Protein AF-A0A101FG65-F1 (afdb_monomer)

Organism: NCBI:txid85874

pLDDT: mean 77.77, std 23.47, range [28.44, 98.5]

Solvent-accessible surface area (backbone atoms only — not comparable to full-atom values): 13934 Å² total; per-residue (Å²): 135,85,81,74,92,75,87,80,85,87,81,88,70,82,54,70,64,59,58,59,61,49,56,72,31,55,45,57,67,89,50,101,66,80,88,73,86,64,63,78,58,49,74,56,42,62,76,69,56,78,50,72,84,67,73,65,78,97,78,73,101,69,77,92,70,77,79,82,70,97,67,75,42,35,35,35,42,41,30,46,72,91,34,50,58,68,54,46,46,45,74,50,25,57,90,61,66,47,78,44,58,43,91,98,51,90,46,64,34,38,35,27,50,19,72,49,88,96,42,56,29,42,36,33,46,48,42,44,36,78,46,92,74,54,88,50,70,47,23,45,50,38,51,48,48,58,69,72,66,60,47,60,30,33,42,38,31,32,34,48,79,49,42,81,80,49,44,63,38,53,51,53,43,50,75,71,66,50,50,57,33,42,32,37,18,43,44,61,60,20,44,74,71,44,40,42,70,44,50,67,61,49,19,63,75,70,64,34,60,52,39,62,20,27,56,94,76,61,38,42,52,68,56,45,42,50,51,52,55,55,53,45,52,63,74,75,107

Radius of gyration: 18.17 Å; Cα contacts (8 Å, |Δi|>4): 355; chains: 1; bounding box: 46×46×51 Å

Secondary structure (DSSP, 8-state):
------S--S-----HHHHHHHHTTEEETTSS----S-HHHHHHHTTTS--GGG-S-S---------SS-PPEEEEEEESTTSSHHHHHHHHHTT-EEEEEPTTSS-EEEEEEEEETTEEEEEEEPPP-S-SS--SHHHHHHHHHHHHS--SEEEEEEEGGGHHHHHHHHHHHHHTT--EEEEEE-HHHHHHTTEEE-HHHHHHHHTS-EEE-BGGGTBTHHHHHHHHHHHHHHHH-

InterPro domains:
  IPR005225 Small GTP-binding domain [TIGR00231] (71-191)
  IPR006073 GTP binding domain [PR00326] (75-95)
  IPR006073 GTP binding domain [PR00326] (96-114)
  IPR006073 GTP binding domain [PR00326] (141-159)
  IPR027417 P-loop containing nucleoside triphosphate hydrolase [G3DSA:3.40.50.300] (71-237)
  IPR027417 P-loop containing nucleoside triphosphate hydrolase [SSF52540] (75-232)
  IPR030389 FeoB-type guanine nucleotide-binding (G) domain [PF02421] (74-227)
  IPR030389 FeoB-type guanine nucleotide-binding (G) domain [PS51711] (72-234)
  IPR030389 FeoB-type guanine nucleotide-binding (G) domain [cd01879] (77-234)
  IPR050860 Fe(2+) Transporter FeoB GTPase [PTHR43185] (72-234)

Nearest PDB structures (foldseek):
  2wjh-assembly2_B  TM=9.447E-01  e=4.178E-17  Methanocaldococcus jannaschii
  3i92-assembly1_A  TM=9.716E-01  e=1.535E-15  Escherichia coli
  3a1v-assembly1_A  TM=9.572E-01  e=1.278E-15  Thermotoga maritima
  3a1s-assembly2_B  TM=9.534E-01  e=2.214E-15  Thermotoga maritima
  3a1t-assembly1_A  TM=9.381E-01  e=1.535E-15  Thermotoga maritima

Structure (mmCIF, N/CA/C/O backbone):
data_AF-A0A101FG65-F1
#
_entry.id   AF-A0A101FG65-F1
#
loop_
_atom_site.group_PDB
_atom_site.id
_atom_site.type_symbol
_atom_site.label_atom_id
_atom_site.label_alt_id
_atom_site.label_comp_id
_atom_site.label_asym_id
_atom_site.label_entity_id
_atom_site.label_seq_id
_atom_site.pdbx_PDB_ins_code
_atom_site.Cartn_x
_atom_site.Cartn_y
_atom_site.Cartn_z
_atom_site.occupancy
_atom_site.B_iso_or_equiv
_atom_site.auth_seq_id
_atom_site.auth_comp_id
_atom_site.auth_asym_id
_atom_site.auth_atom_id
_atom_site.pdbx_PDB_model_num
ATOM 1 N N . MET A 1 1 ? 9.467 -30.151 -4.247 1.00 31.50 1 MET A N 1
ATOM 2 C CA . MET A 1 1 ? 9.753 -30.093 -2.797 1.00 31.50 1 MET A CA 1
ATOM 3 C C . MET A 1 1 ? 9.148 -28.802 -2.270 1.00 31.50 1 MET A C 1
ATOM 5 O O . MET A 1 1 ? 9.679 -27.745 -2.561 1.00 31.50 1 MET A O 1
ATOM 9 N N . CYS A 1 2 ? 7.985 -28.865 -1.614 1.00 28.44 2 CYS A N 1
ATOM 10 C CA . CYS A 1 2 ? 7.326 -27.684 -1.048 1.00 28.44 2 CYS A CA 1
ATOM 11 C C . CYS A 1 2 ? 8.062 -27.240 0.219 1.00 28.44 2 CYS A C 1
ATOM 13 O O . CYS A 1 2 ? 8.142 -28.010 1.177 1.00 28.44 2 CYS A O 1
ATOM 15 N N . CYS A 1 3 ? 8.577 -26.011 0.229 1.00 31.98 3 CYS A N 1
ATOM 16 C CA . CYS A 1 3 ? 9.144 -25.407 1.427 1.00 31.98 3 CYS A CA 1
ATOM 17 C C . CYS A 1 3 ? 7.997 -25.065 2.393 1.00 31.98 3 CYS A C 1
ATOM 19 O O . CYS A 1 3 ? 7.138 -24.231 2.108 1.00 31.98 3 CYS A O 1
ATOM 21 N N . ASN A 1 4 ? 7.932 -25.790 3.507 1.00 30.59 4 ASN A N 1
ATOM 22 C CA . ASN A 1 4 ? 6.883 -25.676 4.512 1.00 30.59 4 ASN A CA 1
ATOM 23 C C . ASN A 1 4 ? 7.172 -24.441 5.386 1.00 30.59 4 ASN A C 1
ATOM 25 O O . ASN A 1 4 ? 7.918 -24.524 6.356 1.00 30.59 4 ASN A O 1
ATOM 29 N N . PHE A 1 5 ? 6.572 -23.294 5.058 1.00 40.84 5 PHE A N 1
ATOM 30 C CA . PHE A 1 5 ? 6.759 -21.997 5.741 1.00 40.84 5 PHE A CA 1
ATOM 31 C C . PHE A 1 5 ? 6.173 -21.919 7.172 1.00 40.84 5 PHE A C 1
ATOM 33 O O . PHE A 1 5 ? 5.866 -20.847 7.691 1.00 40.84 5 PHE A O 1
ATOM 40 N N . ARG A 1 6 ? 5.991 -23.057 7.850 1.00 33.44 6 ARG A N 1
ATOM 41 C CA . ARG A 1 6 ? 5.523 -23.120 9.238 1.00 33.44 6 ARG A CA 1
ATOM 42 C C . ARG A 1 6 ? 6.570 -23.813 10.096 1.00 33.44 6 ARG A C 1
ATOM 44 O O . ARG A 1 6 ? 6.692 -25.032 10.033 1.00 33.44 6 ARG A O 1
ATOM 51 N N . LYS A 1 7 ? 7.168 -23.014 10.986 1.00 32.81 7 LYS A N 1
ATOM 52 C CA . LYS A 1 7 ? 8.065 -23.350 12.109 1.00 32.81 7 LYS A CA 1
ATOM 53 C C . LYS A 1 7 ? 9.555 -23.147 11.813 1.00 32.81 7 LYS A C 1
ATOM 55 O O . LYS A 1 7 ? 10.260 -24.105 11.540 1.00 32.81 7 LYS A O 1
ATOM 60 N N . GLN A 1 8 ? 10.034 -21.924 12.018 1.00 31.12 8 GLN A N 1
ATOM 61 C CA . GLN A 1 8 ? 10.982 -21.596 13.094 1.00 31.12 8 GLN A CA 1
ATOM 62 C C . GLN A 1 8 ? 11.176 -20.076 13.118 1.00 31.12 8 GLN A C 1
ATOM 64 O O . GLN A 1 8 ? 11.485 -19.456 12.110 1.00 31.12 8 GLN A O 1
ATOM 69 N N . ALA A 1 9 ? 10.872 -19.480 14.269 1.00 42.16 9 ALA A N 1
ATOM 70 C CA . ALA A 1 9 ? 11.212 -18.102 14.576 1.00 42.16 9 ALA A CA 1
ATOM 71 C C . ALA A 1 9 ? 12.667 -18.063 15.058 1.00 42.16 9 ALA A C 1
ATOM 73 O O . ALA A 1 9 ? 13.116 -19.033 15.662 1.00 42.16 9 ALA A O 1
ATOM 74 N N . THR A 1 10 ? 13.304 -16.909 14.847 1.00 36.81 10 THR A N 1
ATOM 75 C CA . THR A 1 10 ? 14.680 -16.514 15.199 1.00 36.81 10 THR A CA 1
ATOM 76 C C . THR A 1 10 ? 15.761 -17.034 14.247 1.00 36.81 10 THR A C 1
ATOM 78 O O . THR A 1 10 ? 15.965 -18.232 14.152 1.00 36.81 10 THR A O 1
ATOM 81 N N . GLU A 1 11 ? 16.455 -16.076 13.616 1.00 31.78 11 GLU A N 1
ATOM 82 C CA . GLU A 1 11 ? 17.533 -16.182 12.611 1.00 31.78 11 GLU A CA 1
ATOM 83 C C . GLU A 1 11 ? 17.069 -16.176 11.140 1.00 31.78 11 GLU A C 1
ATOM 85 O O . GLU A 1 11 ? 16.504 -17.131 10.619 1.00 31.78 11 GLU A O 1
ATOM 90 N N . LEU A 1 12 ? 17.326 -15.047 10.457 1.00 48.22 12 LEU A N 1
ATOM 91 C CA . LEU A 1 12 ? 17.279 -14.948 8.995 1.00 48.22 12 LEU A CA 1
ATOM 92 C C . LEU A 1 12 ? 18.292 -15.946 8.419 1.00 48.22 12 LEU A C 1
ATOM 94 O O . LEU A 1 12 ? 19.480 -15.871 8.737 1.00 48.22 12 LEU A O 1
ATOM 98 N N . PRO A 1 13 ? 17.838 -16.814 7.509 1.00 39.94 13 PRO A N 1
ATOM 99 C CA . PRO A 1 13 ? 18.090 -16.487 6.119 1.00 39.94 13 PRO A CA 1
ATOM 100 C C . PRO A 1 13 ? 16.818 -16.658 5.291 1.00 39.94 13 PRO A C 1
ATOM 102 O O . PRO A 1 13 ? 16.191 -17.715 5.268 1.00 39.94 13 PRO A O 1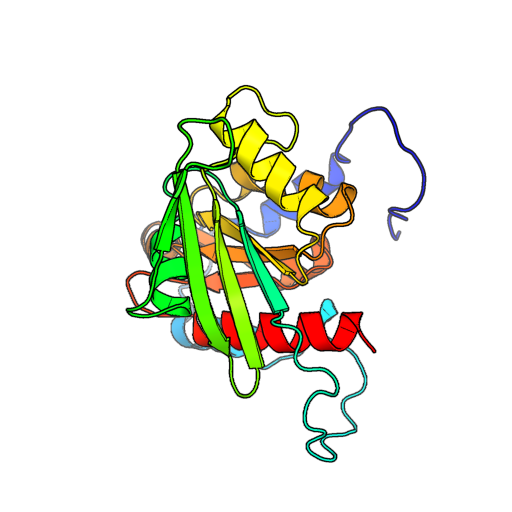
ATOM 105 N N . ILE A 1 14 ? 16.467 -15.612 4.543 1.00 51.22 14 ILE A N 1
ATOM 106 C CA . ILE A 1 14 ? 15.649 -15.782 3.342 1.00 51.22 14 ILE A CA 1
ATOM 107 C C . ILE A 1 14 ? 16.397 -16.825 2.507 1.00 51.22 14 ILE A C 1
ATOM 109 O O . ILE A 1 14 ? 17.565 -16.616 2.177 1.00 51.22 14 ILE A O 1
ATOM 113 N N . CYS A 1 15 ? 15.781 -17.985 2.280 1.00 45.03 15 CYS A N 1
ATOM 114 C CA . CYS A 1 15 ? 16.426 -19.095 1.588 1.00 45.03 15 CYS A CA 1
ATOM 115 C C . CYS A 1 15 ? 17.031 -18.580 0.265 1.00 45.03 15 CYS A C 1
ATOM 117 O O . CYS A 1 15 ? 16.308 -17.910 -0.469 1.00 45.03 15 CYS A O 1
ATOM 119 N N . PRO A 1 16 ? 18.306 -18.865 -0.067 1.00 50.91 16 PRO A N 1
ATOM 120 C CA . PRO A 1 16 ? 18.915 -18.433 -1.331 1.00 50.91 16 PRO A CA 1
ATOM 121 C C . PRO A 1 16 ? 18.059 -18.777 -2.561 1.00 50.91 16 PRO A C 1
ATOM 123 O O . PRO A 1 16 ? 17.962 -17.981 -3.487 1.00 50.91 16 PRO A O 1
ATOM 126 N N . LEU A 1 17 ? 17.331 -19.898 -2.493 1.00 52.25 17 LEU A N 1
ATOM 127 C CA . LEU A 1 17 ? 16.371 -20.346 -3.506 1.00 52.25 17 LEU A CA 1
ATOM 128 C C . LEU A 1 17 ? 15.224 -19.352 -3.755 1.00 52.25 17 LEU A C 1
ATOM 130 O O . LEU A 1 17 ? 14.759 -19.236 -4.881 1.00 52.25 17 LEU A O 1
ATOM 134 N N . PHE A 1 18 ? 14.774 -18.610 -2.736 1.00 58.19 18 PHE A N 1
ATOM 135 C CA . PHE A 1 18 ? 13.752 -17.573 -2.918 1.00 58.19 18 PHE A CA 1
ATOM 136 C C . PHE A 1 18 ? 14.272 -16.453 -3.824 1.00 58.19 18 PHE A C 1
ATOM 138 O O . PHE A 1 18 ? 13.548 -15.989 -4.693 1.00 58.19 18 PHE A O 1
ATOM 145 N N . TRP A 1 19 ? 15.533 -16.039 -3.664 1.00 52.59 19 TRP A N 1
ATOM 146 C CA . TRP A 1 19 ? 16.119 -14.989 -4.501 1.00 52.59 19 TRP A CA 1
ATOM 147 C C . TRP A 1 19 ? 16.443 -15.468 -5.922 1.00 52.59 19 TRP A C 1
ATOM 149 O O . TRP A 1 19 ? 16.301 -14.686 -6.856 1.00 52.59 19 TRP A O 1
ATOM 159 N N . GLU A 1 20 ? 16.789 -16.745 -6.105 1.00 57.06 20 GLU A N 1
ATOM 160 C CA . GLU A 1 20 ? 16.928 -17.354 -7.438 1.00 57.06 20 GLU A CA 1
ATOM 161 C C . GLU A 1 20 ? 15.577 -17.449 -8.175 1.00 57.06 20 GLU A C 1
ATOM 163 O O . GLU A 1 20 ? 15.489 -17.122 -9.355 1.00 57.06 20 GLU A O 1
ATOM 168 N N . GLU A 1 21 ? 14.486 -17.803 -7.489 1.00 55.88 21 GLU A N 1
ATOM 169 C CA . GLU A 1 21 ? 13.143 -17.791 -8.097 1.00 55.88 21 GLU A CA 1
ATOM 170 C C . GLU A 1 21 ? 12.643 -16.367 -8.404 1.00 55.88 21 GLU A C 1
ATOM 172 O O . GLU A 1 21 ? 11.836 -16.169 -9.314 1.00 55.88 21 GLU A O 1
ATOM 177 N N . MET A 1 22 ? 13.128 -15.367 -7.661 1.00 61.12 22 MET A N 1
ATOM 178 C CA . MET A 1 22 ? 12.794 -13.955 -7.858 1.00 61.12 22 MET A CA 1
ATOM 179 C C . MET A 1 22 ? 13.444 -13.352 -9.111 1.00 61.12 22 MET A C 1
ATOM 181 O O . MET A 1 22 ? 12.835 -12.470 -9.721 1.00 61.12 22 MET A O 1
ATOM 185 N N . THR A 1 23 ? 14.628 -13.820 -9.529 1.00 60.16 23 THR A N 1
ATOM 186 C CA . THR A 1 23 ? 15.298 -13.296 -10.736 1.00 60.16 23 THR A CA 1
ATOM 187 C C . THR A 1 23 ? 14.527 -13.578 -12.026 1.00 60.16 23 THR A C 1
ATOM 189 O O . THR A 1 23 ? 14.583 -12.772 -12.948 1.00 60.16 23 THR A O 1
ATOM 192 N N . ASP A 1 24 ? 13.722 -14.644 -12.069 1.00 62.62 24 ASP A N 1
ATOM 193 C CA . ASP A 1 24 ? 12.879 -14.970 -13.230 1.00 62.62 24 ASP A CA 1
ATOM 194 C C . ASP A 1 24 ? 11.595 -14.118 -13.310 1.00 62.62 24 ASP A C 1
ATOM 196 O O . ASP A 1 24 ? 10.883 -14.140 -14.318 1.00 62.62 24 ASP A O 1
ATOM 200 N N . ILE A 1 25 ? 11.272 -13.356 -12.257 1.00 72.25 25 ILE A N 1
ATOM 201 C CA . ILE A 1 25 ? 10.068 -12.510 -12.203 1.00 72.25 25 ILE A CA 1
ATOM 202 C C . ILE A 1 25 ? 10.275 -11.207 -12.977 1.00 72.25 25 ILE A C 1
ATOM 204 O O . ILE A 1 25 ? 9.317 -10.684 -13.557 1.00 72.25 25 ILE A O 1
ATOM 208 N N . ILE A 1 26 ? 11.500 -10.673 -12.977 1.00 73.00 26 ILE A N 1
ATOM 209 C CA . ILE A 1 26 ? 11.864 -9.462 -13.715 1.00 73.00 26 ILE A CA 1
ATOM 210 C C . ILE A 1 26 ? 12.470 -9.883 -15.049 1.00 73.00 26 ILE A C 1
ATOM 212 O O . ILE A 1 26 ? 13.595 -10.363 -15.131 1.00 73.00 26 ILE A O 1
ATOM 216 N N . ILE A 1 27 ? 11.705 -9.687 -16.117 1.00 72.19 27 ILE A N 1
ATOM 217 C CA . ILE A 1 27 ? 12.123 -10.015 -17.476 1.00 72.19 27 ILE A CA 1
ATOM 218 C C . ILE A 1 27 ? 12.646 -8.734 -18.125 1.00 72.19 27 ILE A C 1
ATOM 220 O O . ILE A 1 27 ? 11.866 -7.852 -18.501 1.00 72.19 27 ILE A O 1
ATOM 224 N N . ASP A 1 28 ? 13.966 -8.644 -18.272 1.00 59.25 28 ASP A N 1
ATOM 225 C CA . ASP A 1 28 ? 14.625 -7.570 -19.013 1.00 59.25 28 ASP A CA 1
ATOM 226 C C . ASP A 1 28 ? 14.624 -7.886 -20.520 1.00 59.25 28 ASP A C 1
ATOM 228 O O . ASP A 1 28 ? 15.119 -8.927 -20.971 1.00 59.25 28 ASP A O 1
ATOM 232 N N . ASN A 1 29 ? 14.112 -6.956 -21.334 1.00 52.03 29 ASN A N 1
ATOM 233 C CA . ASN A 1 29 ? 14.045 -7.089 -22.800 1.00 52.03 29 ASN A CA 1
ATOM 234 C C . ASN A 1 29 ? 15.425 -7.100 -23.511 1.00 52.03 29 ASN A C 1
ATOM 236 O O . ASN A 1 29 ? 15.474 -7.100 -24.738 1.00 52.03 29 ASN A O 1
ATOM 240 N N . ASN A 1 30 ? 16.545 -7.126 -22.777 1.00 46.56 30 ASN A N 1
ATOM 241 C CA . ASN A 1 30 ? 17.885 -7.335 -23.346 1.00 46.56 30 ASN A CA 1
ATOM 242 C C . ASN A 1 30 ? 18.198 -8.812 -23.655 1.00 46.56 30 ASN A C 1
ATOM 244 O O . ASN A 1 30 ? 19.248 -9.113 -24.220 1.00 46.56 30 ASN A O 1
ATOM 248 N N . SER A 1 31 ? 17.295 -9.738 -23.329 1.00 42.94 31 SER A N 1
ATOM 249 C CA . SER A 1 31 ? 17.327 -11.115 -23.829 1.00 42.94 31 SER A CA 1
ATOM 250 C C . SER A 1 31 ? 16.577 -11.199 -25.170 1.00 42.94 31 SER A C 1
ATOM 252 O O . SER A 1 31 ? 15.486 -10.654 -25.314 1.00 42.94 31 SER A O 1
ATOM 254 N N . HIS A 1 32 ? 17.180 -11.837 -26.179 1.00 35.38 32 HIS A N 1
ATOM 255 C CA . HIS A 1 32 ? 16.729 -11.928 -27.581 1.00 35.38 32 HIS A CA 1
ATOM 256 C C . HIS A 1 32 ? 15.359 -12.621 -27.799 1.00 35.38 32 HIS A C 1
ATOM 258 O O . HIS A 1 32 ? 15.270 -13.643 -28.481 1.00 35.38 32 HIS A O 1
ATOM 264 N N . LEU A 1 33 ? 14.264 -12.071 -27.278 1.00 36.16 33 LEU A N 1
ATOM 265 C CA . LEU A 1 33 ? 12.906 -12.558 -27.525 1.00 36.16 33 LEU A CA 1
ATOM 266 C C . LEU A 1 33 ? 12.047 -11.438 -28.116 1.00 36.16 33 LEU A C 1
ATOM 268 O O . LEU A 1 33 ? 11.962 -10.330 -27.592 1.00 36.16 33 LEU A O 1
ATOM 272 N N . ALA A 1 34 ? 11.444 -11.738 -29.267 1.00 32.78 34 ALA A N 1
ATOM 273 C CA . ALA A 1 34 ? 10.740 -10.785 -30.114 1.00 32.78 34 ALA A CA 1
ATOM 274 C C . ALA A 1 34 ? 9.630 -10.009 -29.368 1.00 32.78 34 ALA A C 1
ATOM 276 O O . ALA A 1 34 ? 8.969 -10.548 -28.473 1.00 32.78 34 ALA A O 1
ATOM 277 N N . PRO A 1 35 ? 9.358 -8.750 -29.764 1.00 34.19 35 PRO A N 1
ATOM 278 C CA . PRO A 1 35 ? 8.296 -7.950 -29.171 1.00 34.19 35 PRO A CA 1
ATOM 279 C C . PRO A 1 35 ? 6.927 -8.571 -29.482 1.00 34.19 35 PRO A C 1
ATOM 281 O O . PRO A 1 35 ? 6.397 -8.444 -30.586 1.00 34.19 35 PRO A O 1
ATOM 284 N N . HIS A 1 36 ? 6.322 -9.241 -28.501 1.00 37.88 36 HIS A N 1
ATOM 285 C CA . HIS A 1 36 ? 4.916 -9.631 -28.585 1.00 37.88 36 HIS A CA 1
ATOM 286 C C . HIS A 1 36 ? 4.026 -8.380 -28.508 1.00 37.88 36 HIS A C 1
ATOM 288 O O . HIS A 1 36 ? 4.121 -7.587 -27.571 1.00 37.88 36 HIS A O 1
ATOM 294 N N . LYS A 1 37 ? 3.169 -8.205 -29.521 1.00 36.09 37 LYS A N 1
ATOM 295 C CA . LYS A 1 37 ? 2.188 -7.116 -29.624 1.00 36.09 37 LYS A CA 1
ATOM 296 C C . LYS A 1 37 ? 1.151 -7.215 -28.487 1.00 36.09 37 LYS A C 1
ATOM 298 O O . LYS A 1 37 ? 0.640 -8.297 -28.221 1.00 36.09 37 LYS A O 1
ATOM 303 N N . ASN A 1 38 ? 0.840 -6.067 -27.878 1.00 39.78 38 ASN A N 1
ATOM 304 C CA . ASN A 1 38 ? -0.180 -5.802 -26.846 1.00 39.78 38 ASN A CA 1
ATOM 305 C C . ASN A 1 38 ? 0.070 -6.338 -25.421 1.00 39.78 38 ASN A C 1
ATOM 307 O O . ASN A 1 38 ? -0.646 -7.192 -24.905 1.00 39.78 38 ASN A O 1
ATOM 311 N N . TYR A 1 39 ? 1.012 -5.704 -24.712 1.00 39.66 39 TYR A N 1
ATOM 312 C CA . TYR A 1 39 ? 1.179 -5.841 -23.256 1.00 39.66 39 TYR A CA 1
ATOM 313 C C . TYR A 1 39 ? -0.015 -5.252 -22.468 1.00 39.66 39 TYR A C 1
ATOM 315 O O . TYR A 1 39 ? -0.440 -5.844 -21.477 1.00 39.66 39 TYR A O 1
ATOM 323 N N . ARG A 1 40 ? -0.656 -4.186 -22.989 1.00 36.72 40 ARG A N 1
ATOM 324 C CA . ARG A 1 40 ? -1.906 -3.574 -22.472 1.00 36.72 40 ARG A CA 1
ATOM 325 C C . ARG A 1 40 ? -3.030 -4.575 -22.174 1.00 36.72 40 ARG A C 1
ATOM 327 O O . ARG A 1 40 ? -3.728 -4.422 -21.181 1.00 36.72 40 ARG A O 1
ATOM 334 N N . GLU A 1 41 ? -3.177 -5.613 -22.993 1.00 36.03 41 GLU A N 1
ATOM 335 C CA . GLU A 1 41 ? -4.194 -6.654 -22.795 1.00 36.03 41 GLU A CA 1
ATOM 336 C C . GLU A 1 41 ? -3.776 -7.686 -21.732 1.00 36.03 41 GLU A C 1
ATOM 338 O O . GLU A 1 41 ? -4.628 -8.239 -21.040 1.00 36.03 41 GLU A O 1
ATOM 343 N N . ARG A 1 42 ? -2.471 -7.914 -21.516 1.00 40.00 42 ARG A N 1
ATOM 344 C CA . ARG A 1 42 ? -1.964 -8.851 -20.495 1.00 40.00 42 ARG A CA 1
ATOM 345 C C . ARG A 1 42 ? -2.122 -8.336 -19.065 1.00 40.00 42 ARG A C 1
ATOM 347 O O . ARG A 1 42 ? -2.373 -9.159 -18.189 1.00 40.00 42 ARG A O 1
ATOM 354 N N . PHE A 1 43 ? -2.049 -7.019 -18.849 1.00 38.84 43 PHE A N 1
ATOM 355 C CA . PHE A 1 43 ? -2.355 -6.396 -17.549 1.00 38.84 43 PHE A CA 1
ATOM 356 C C . PHE A 1 43 ? -3.776 -6.707 -17.059 1.00 38.84 43 PHE A C 1
ATOM 358 O O . PHE A 1 43 ? -4.016 -6.751 -15.857 1.00 38.84 43 PHE A O 1
ATOM 365 N N . ASP A 1 44 ? -4.705 -6.930 -17.992 1.00 36.59 44 ASP A N 1
ATOM 366 C CA . ASP A 1 44 ? -6.114 -7.217 -17.714 1.00 36.59 44 ASP A CA 1
ATOM 367 C C . ASP A 1 44 ? -6.398 -8.739 -17.716 1.00 36.59 44 ASP A C 1
ATOM 369 O O . ASP A 1 44 ? -7.299 -9.230 -17.034 1.00 36.59 44 ASP A O 1
ATOM 373 N N . VAL A 1 45 ? -5.597 -9.533 -18.444 1.00 37.16 45 VAL A N 1
ATOM 374 C CA . VAL A 1 45 ? -5.757 -10.998 -18.560 1.00 37.16 45 VAL A CA 1
ATOM 375 C C . VAL A 1 45 ? -5.229 -11.763 -17.340 1.00 37.16 45 VAL A C 1
ATOM 377 O O . VAL A 1 45 ? -5.860 -12.753 -16.959 1.00 37.16 45 VAL A O 1
ATOM 380 N N . THR A 1 46 ? -4.166 -11.307 -16.667 1.00 39.66 46 THR A N 1
ATOM 381 C CA . THR A 1 46 ? -3.737 -11.895 -15.374 1.00 39.66 46 THR A CA 1
ATOM 382 C C . THR A 1 46 ? -4.783 -11.709 -14.268 1.00 39.66 46 THR A C 1
ATOM 384 O O . THR A 1 46 ? -4.815 -12.485 -13.318 1.00 39.66 46 THR A O 1
ATOM 387 N N . ALA A 1 47 ? -5.708 -10.755 -14.428 1.00 39.44 47 ALA A N 1
ATOM 388 C CA . ALA A 1 47 ? -6.880 -10.591 -13.567 1.00 39.44 47 ALA A CA 1
ATOM 389 C C . ALA A 1 47 ? -8.107 -11.430 -13.996 1.00 39.44 47 ALA A C 1
ATOM 391 O O . ALA A 1 47 ? -9.028 -11.615 -13.195 1.00 39.44 47 ALA A O 1
ATOM 392 N N . ARG A 1 48 ? -8.152 -11.943 -15.239 1.00 36.28 48 ARG A N 1
ATOM 393 C CA . ARG A 1 48 ? -9.269 -12.758 -15.771 1.00 36.28 48 ARG A CA 1
ATOM 394 C C . ARG A 1 48 ? -9.029 -14.266 -15.716 1.00 36.28 48 ARG A C 1
ATOM 396 O O . ARG A 1 48 ? -10.004 -15.010 -15.628 1.00 36.28 48 ARG A O 1
ATOM 403 N N . LYS A 1 49 ? -7.779 -14.736 -15.764 1.00 36.62 49 LYS A N 1
ATOM 404 C CA . LYS A 1 49 ? -7.451 -16.163 -15.619 1.00 36.62 49 LYS A CA 1
ATOM 405 C C . LYS A 1 49 ? -6.816 -16.438 -14.257 1.00 36.62 49 LYS A C 1
ATOM 407 O O . LYS A 1 49 ? -5.651 -16.154 -14.039 1.00 36.62 49 LYS A O 1
ATOM 412 N N . GLU A 1 50 ? -7.655 -16.986 -13.378 1.00 45.28 50 GLU A N 1
ATOM 413 C CA . GLU A 1 50 ? -7.343 -17.819 -12.209 1.00 45.28 50 GLU A CA 1
ATOM 414 C C . GLU A 1 50 ? -6.022 -17.527 -11.479 1.00 45.28 50 GLU A C 1
ATOM 416 O O . GLU A 1 50 ? -5.070 -18.294 -11.576 1.00 45.28 50 GLU A O 1
ATOM 421 N N . ASN A 1 51 ? -6.002 -16.479 -10.649 1.00 44.50 51 ASN A N 1
ATOM 422 C CA . ASN A 1 51 ? -4.999 -16.366 -9.592 1.00 44.50 51 ASN A CA 1
ATOM 423 C C . ASN A 1 51 ? -5.161 -17.558 -8.609 1.00 44.50 51 ASN A C 1
ATOM 425 O O . ASN A 1 51 ? -6.240 -17.701 -8.017 1.00 44.50 51 ASN A O 1
ATOM 429 N N . PRO A 1 52 ? -4.135 -18.406 -8.395 1.00 44.94 52 PRO A N 1
ATOM 430 C CA . PRO A 1 52 ? -4.202 -19.561 -7.498 1.00 44.94 52 PRO A CA 1
ATOM 431 C C . PRO A 1 52 ? -4.511 -19.207 -6.039 1.00 44.94 52 PRO A C 1
ATOM 433 O O . PRO A 1 52 ? -5.262 -19.934 -5.392 1.00 44.94 52 PRO A O 1
ATOM 436 N N . ALA A 1 53 ? -4.042 -18.056 -5.542 1.00 45.00 53 ALA A N 1
ATOM 437 C CA . ALA A 1 53 ? -4.383 -17.551 -4.205 1.00 45.00 53 ALA A CA 1
ATOM 438 C C . ALA A 1 53 ? -5.861 -17.121 -4.100 1.00 45.00 53 ALA A C 1
ATOM 440 O O . ALA A 1 53 ? -6.405 -16.944 -3.007 1.00 45.00 53 ALA A O 1
ATOM 441 N N . LEU A 1 54 ? -6.541 -16.979 -5.245 1.00 45.47 54 LEU A N 1
ATOM 442 C CA . LEU A 1 54 ? -7.973 -16.738 -5.335 1.00 45.47 54 LEU A CA 1
ATOM 443 C C . LEU A 1 54 ? -8.793 -17.999 -5.674 1.00 45.47 54 LEU A C 1
ATOM 445 O O . LEU A 1 54 ? -10.022 -17.884 -5.743 1.00 45.47 54 LEU A O 1
ATOM 449 N N . ARG A 1 55 ? -8.181 -19.188 -5.803 1.00 40.25 55 ARG A N 1
ATOM 450 C CA . ARG A 1 55 ? -8.897 -20.453 -6.049 1.00 40.25 55 ARG A CA 1
ATOM 451 C C . ARG A 1 55 ? -9.707 -20.886 -4.822 1.00 40.25 55 ARG A C 1
ATOM 453 O O . ARG A 1 55 ? -9.227 -21.574 -3.932 1.00 40.25 55 ARG A O 1
ATOM 460 N N . GLY A 1 56 ? -10.971 -20.483 -4.814 1.00 36.00 56 GLY A N 1
ATOM 461 C CA . GLY A 1 56 ? -12.052 -21.081 -4.036 1.00 36.00 56 GLY A CA 1
ATOM 462 C C . GLY A 1 56 ? -13.246 -21.256 -4.972 1.00 36.00 56 GLY A C 1
ATOM 463 O O . GLY A 1 56 ? -13.577 -20.316 -5.688 1.00 36.00 56 GLY A O 1
ATOM 464 N N . ASN A 1 57 ? -13.798 -22.473 -5.017 1.00 33.88 57 ASN A N 1
ATOM 465 C CA . ASN A 1 57 ? -14.848 -22.982 -5.912 1.00 33.88 57 ASN A CA 1
ATOM 466 C C . ASN A 1 57 ? -15.544 -21.955 -6.827 1.00 33.88 57 ASN A C 1
ATOM 468 O O . ASN A 1 57 ? -16.385 -21.166 -6.391 1.00 33.88 57 ASN A O 1
ATOM 472 N N . ALA A 1 58 ? -15.271 -22.071 -8.131 1.00 38.53 58 ALA A N 1
ATOM 473 C CA . ALA A 1 58 ? -16.109 -21.537 -9.198 1.00 38.53 58 ALA A CA 1
ATOM 474 C C . ALA A 1 58 ? -17.480 -22.233 -9.149 1.00 38.53 58 ALA A C 1
ATOM 476 O O . ALA A 1 58 ? -17.710 -23.251 -9.793 1.00 38.53 58 ALA A O 1
ATOM 477 N N . GLY A 1 59 ? -18.369 -21.728 -8.297 1.00 33.50 59 GLY A N 1
ATOM 478 C CA . GLY A 1 59 ? -19.657 -22.367 -8.075 1.00 33.50 59 GLY A CA 1
ATOM 479 C C . GLY A 1 59 ? -20.443 -21.817 -6.896 1.00 33.50 59 GLY A C 1
ATOM 480 O O . GLY A 1 59 ? -20.905 -22.617 -6.101 1.00 33.50 59 GLY A O 1
ATOM 481 N N . LEU A 1 60 ? -20.600 -20.492 -6.768 1.00 38.69 60 LEU A N 1
ATOM 482 C CA . LEU A 1 60 ? -21.812 -19.879 -6.194 1.00 38.69 60 LEU A CA 1
ATOM 483 C C . LEU A 1 60 ? -21.800 -18.345 -6.357 1.00 38.69 60 LEU A C 1
ATOM 485 O O . LEU A 1 60 ? -21.553 -17.591 -5.422 1.00 38.69 60 LEU A O 1
ATOM 489 N N . LEU A 1 61 ? -22.142 -17.851 -7.547 1.00 41.62 61 LEU A N 1
ATOM 490 C CA . LEU A 1 61 ? -22.780 -16.535 -7.644 1.00 41.62 61 LEU A CA 1
ATOM 491 C C . LEU A 1 61 ? -24.225 -16.712 -7.158 1.00 41.62 61 LEU A C 1
ATOM 493 O O . LEU A 1 61 ? -25.132 -16.928 -7.960 1.00 41.62 61 LEU A O 1
ATOM 497 N N . ARG A 1 62 ? -24.448 -16.720 -5.839 1.00 41.19 62 ARG A N 1
ATOM 498 C CA . ARG A 1 62 ? -25.803 -16.638 -5.277 1.00 41.19 62 ARG A CA 1
ATOM 499 C C . ARG A 1 62 ? -25.888 -15.614 -4.155 1.00 41.19 62 ARG A C 1
ATOM 501 O O . ARG A 1 62 ? -25.255 -15.760 -3.118 1.00 41.19 62 ARG A O 1
ATOM 508 N N . SER A 1 63 ? -26.796 -14.674 -4.409 1.00 41.09 63 SER A N 1
ATOM 509 C CA . SER A 1 63 ? -27.524 -13.792 -3.500 1.00 41.09 63 SER A CA 1
ATOM 510 C C . SER A 1 63 ? -26.708 -12.797 -2.682 1.00 41.09 63 SER A C 1
ATOM 512 O O . SER A 1 63 ? -26.011 -13.143 -1.730 1.00 41.09 63 SER A O 1
ATOM 514 N N . ASP A 1 64 ? -26.941 -11.527 -3.005 1.00 47.91 64 ASP A N 1
ATOM 515 C CA . ASP A 1 64 ? -26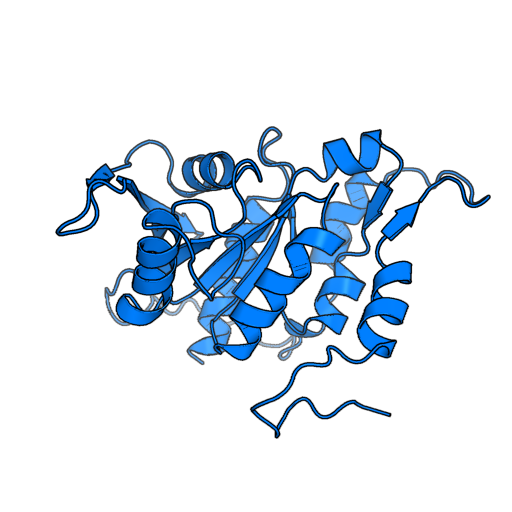.661 -10.349 -2.196 1.00 47.91 64 ASP A CA 1
ATOM 516 C C . ASP A 1 64 ? -27.076 -10.562 -0.731 1.00 47.91 64 ASP A C 1
ATOM 518 O O . ASP A 1 64 ? -28.246 -10.447 -0.362 1.00 47.91 64 ASP A O 1
ATOM 522 N N . LYS A 1 65 ? -26.109 -10.857 0.140 1.00 39.69 65 LYS A N 1
ATOM 523 C CA . LYS A 1 65 ? -26.256 -10.594 1.572 1.00 39.69 65 LYS A CA 1
ATOM 524 C C . LYS A 1 65 ? -25.649 -9.229 1.853 1.00 39.69 65 LYS A C 1
ATOM 526 O O . LYS A 1 65 ? -24.431 -9.064 1.836 1.00 39.69 65 LYS A O 1
ATOM 531 N N . LYS A 1 66 ? -26.522 -8.260 2.139 1.00 39.12 66 LYS A N 1
ATOM 532 C CA . LYS A 1 66 ? -26.174 -6.995 2.798 1.00 39.12 66 LYS A CA 1
ATOM 533 C C . LYS A 1 66 ? -25.242 -7.322 3.976 1.00 39.12 66 LYS A C 1
ATOM 535 O O . LYS A 1 66 ? -25.613 -8.193 4.769 1.00 39.12 66 LYS A O 1
ATOM 540 N N . PRO A 1 67 ? -24.056 -6.700 4.098 1.00 42.62 67 PRO A N 1
ATOM 541 C CA . PRO A 1 67 ? -23.154 -7.023 5.192 1.00 42.62 67 PRO A CA 1
ATOM 542 C C . PRO A 1 67 ? -23.881 -6.773 6.516 1.00 42.62 67 PRO A C 1
ATOM 544 O O . PRO A 1 67 ? -24.371 -5.674 6.783 1.00 42.62 67 PRO A O 1
ATOM 547 N N . ALA A 1 68 ? -24.012 -7.836 7.305 1.00 44.19 68 ALA A N 1
ATOM 548 C CA . ALA A 1 68 ? -24.452 -7.749 8.682 1.00 44.19 68 ALA A CA 1
ATOM 549 C C . ALA A 1 68 ? -23.345 -7.041 9.483 1.00 44.19 68 ALA A C 1
ATOM 551 O O . ALA A 1 68 ? -22.172 -7.375 9.341 1.00 44.19 68 ALA A O 1
ATOM 552 N N . ASN A 1 69 ? -23.753 -6.080 10.315 1.00 45.91 69 ASN A N 1
ATOM 553 C CA . ASN A 1 69 ? -22.961 -5.140 11.120 1.00 45.91 69 ASN A CA 1
ATOM 554 C C . ASN A 1 69 ? -22.310 -3.948 10.394 1.00 45.91 69 ASN A C 1
ATOM 556 O O . ASN A 1 69 ? -21.374 -4.075 9.614 1.00 45.91 69 ASN A O 1
ATOM 560 N N . GLY A 1 70 ? -22.769 -2.745 10.767 1.00 54.75 70 GLY A N 1
ATOM 561 C CA . GLY A 1 70 ? -22.287 -1.433 10.321 1.00 54.75 70 GLY A CA 1
ATOM 562 C C . GLY A 1 70 ? -20.912 -1.028 10.864 1.00 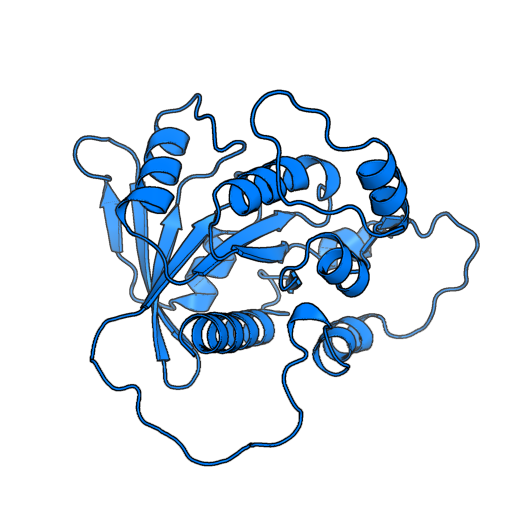54.75 70 GLY A C 1
ATOM 563 O O . GLY A 1 70 ? -20.732 0.117 11.273 1.00 54.7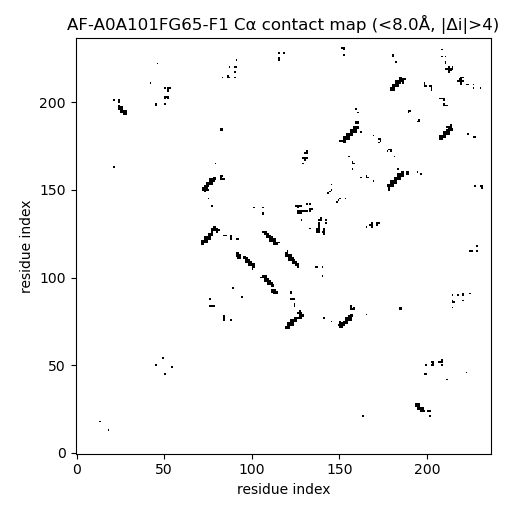5 70 GLY A O 1
ATOM 564 N N . LYS A 1 71 ? -19.941 -1.947 10.882 1.00 69.38 71 LYS A N 1
ATOM 565 C CA . LYS A 1 71 ? -18.544 -1.618 11.180 1.00 69.38 71 LYS A CA 1
ATOM 566 C C . LYS A 1 71 ? -17.840 -1.238 9.877 1.00 69.38 71 LYS A C 1
ATOM 568 O O . LYS A 1 71 ? -17.754 -2.049 8.959 1.00 69.38 71 LYS A O 1
ATOM 573 N N . THR A 1 72 ? -17.347 -0.005 9.797 1.00 85.50 72 THR A N 1
ATOM 574 C CA . THR A 1 72 ? -16.502 0.449 8.684 1.00 85.50 72 THR A CA 1
ATOM 575 C C . THR A 1 72 ? -15.236 -0.405 8.638 1.00 85.50 72 THR A C 1
ATOM 577 O O . THR A 1 72 ? -14.538 -0.512 9.649 1.00 85.50 72 THR A O 1
ATOM 580 N N . LYS A 1 73 ? -14.957 -1.022 7.486 1.00 94.62 73 LYS A N 1
ATOM 581 C CA . LYS A 1 73 ? -13.739 -1.816 7.272 1.00 94.62 73 LYS A CA 1
ATOM 582 C C . LYS A 1 73 ? -12.530 -0.895 7.179 1.00 94.62 73 LYS A C 1
ATOM 584 O O . LYS A 1 73 ? -12.678 0.247 6.755 1.00 94.62 73 LYS A O 1
ATOM 589 N N . LYS A 1 74 ? -11.342 -1.365 7.538 1.00 96.50 74 LYS A N 1
ATOM 590 C CA . LYS A 1 74 ? -10.123 -0.553 7.557 1.00 96.50 74 LYS A CA 1
ATOM 591 C C . LYS A 1 74 ? -9.083 -1.069 6.573 1.00 96.50 74 LYS A C 1
ATOM 593 O O . LYS A 1 74 ? -8.673 -2.226 6.648 1.00 96.50 74 LYS A O 1
ATOM 598 N N . LEU A 1 75 ? -8.648 -0.180 5.686 1.00 97.88 75 LEU A N 1
ATOM 599 C CA . LEU A 1 75 ? -7.537 -0.374 4.765 1.00 97.88 75 LEU A CA 1
ATOM 600 C C . LEU A 1 75 ? -6.398 0.559 5.167 1.00 97.88 75 LEU A C 1
ATOM 602 O O . LEU A 1 75 ? -6.595 1.769 5.248 1.00 97.88 75 LEU A O 1
ATOM 606 N N . ILE A 1 76 ? -5.205 0.011 5.383 1.00 98.31 76 ILE A N 1
ATOM 607 C CA . ILE A 1 76 ? -3.999 0.814 5.623 1.00 98.31 76 ILE A CA 1
ATOM 608 C C . ILE A 1 76 ? -3.073 0.670 4.418 1.00 98.31 76 ILE A C 1
ATOM 610 O O . ILE A 1 76 ? -2.752 -0.449 4.011 1.00 98.31 76 ILE A O 1
ATOM 614 N N . LEU A 1 77 ? -2.659 1.800 3.848 1.00 98.19 77 LEU A N 1
ATOM 615 C CA . LEU A 1 77 ? -1.641 1.857 2.809 1.00 98.19 77 LEU A CA 1
ATOM 616 C C . LEU A 1 77 ? -0.263 1.939 3.456 1.00 98.19 77 LEU A C 1
ATOM 618 O O . LEU A 1 77 ? -0.026 2.816 4.280 1.00 98.19 77 LEU A O 1
ATOM 622 N N . VAL A 1 78 ? 0.646 1.062 3.045 1.00 97.69 78 VAL A N 1
ATOM 623 C CA . VAL A 1 78 ? 2.053 1.067 3.468 1.00 97.69 78 VAL A CA 1
ATOM 624 C C . VAL A 1 78 ? 2.961 0.961 2.260 1.00 97.69 78 VAL A C 1
ATOM 626 O O . VAL A 1 78 ? 2.542 0.517 1.197 1.00 97.69 78 VAL A O 1
ATOM 629 N N . GLY A 1 79 ? 4.207 1.379 2.413 1.00 96.62 79 GLY A N 1
ATOM 630 C CA . GLY A 1 79 ? 5.214 1.322 1.362 1.00 96.62 79 GLY A CA 1
ATOM 631 C C . GLY A 1 79 ? 6.330 2.310 1.638 1.00 96.62 79 GLY A C 1
ATOM 632 O O . GLY A 1 79 ? 6.216 3.161 2.527 1.00 96.62 79 GLY A O 1
ATOM 633 N N . SER A 1 80 ? 7.406 2.211 0.868 1.00 94.62 80 SER A N 1
ATOM 634 C CA . SER A 1 80 ? 8.497 3.179 0.945 1.00 94.62 80 SER A CA 1
ATOM 635 C C . SER A 1 80 ? 8.024 4.587 0.540 1.00 94.62 80 SER A C 1
ATOM 637 O O . SER A 1 80 ? 7.017 4.737 -0.160 1.00 94.62 80 SER A O 1
ATOM 639 N N . PRO A 1 81 ? 8.722 5.652 0.962 1.00 92.88 81 PRO A N 1
ATOM 640 C CA . PRO A 1 81 ? 8.522 6.986 0.408 1.00 92.88 81 PRO A CA 1
ATOM 641 C C . PRO A 1 81 ? 8.536 6.980 -1.129 1.00 92.88 81 PRO A C 1
ATOM 643 O O . PRO A 1 81 ? 9.253 6.202 -1.755 1.00 92.88 81 PRO A O 1
ATOM 646 N N . ASN A 1 82 ? 7.750 7.869 -1.739 1.00 92.50 82 ASN A N 1
ATOM 647 C CA . ASN A 1 82 ? 7.723 8.121 -3.188 1.00 92.50 82 ASN A CA 1
ATOM 648 C C . ASN A 1 82 ? 7.258 6.963 -4.099 1.00 92.50 82 ASN A C 1
ATOM 650 O O . ASN A 1 82 ? 7.334 7.092 -5.314 1.00 92.50 82 ASN A O 1
ATOM 654 N N . VAL A 1 83 ? 6.673 5.882 -3.568 1.00 94.62 83 VAL A N 1
ATOM 655 C CA . VAL A 1 83 ? 6.112 4.769 -4.380 1.00 94.62 83 VAL A CA 1
ATOM 656 C C . VAL A 1 83 ? 4.731 5.059 -4.997 1.00 94.62 83 VAL A C 1
ATOM 658 O O . VAL A 1 83 ? 4.100 4.182 -5.582 1.00 94.62 83 VAL A O 1
ATOM 661 N N . GLY A 1 84 ? 4.207 6.280 -4.849 1.00 93.00 84 GLY A N 1
ATOM 662 C CA . GLY A 1 84 ? 2.871 6.664 -5.337 1.00 93.00 84 GLY A CA 1
ATOM 663 C C . GLY A 1 84 ? 1.709 6.290 -4.406 1.00 93.00 84 GLY A C 1
ATOM 664 O O . GLY A 1 84 ? 0.548 6.333 -4.810 1.00 93.00 84 GLY A O 1
ATOM 665 N N . LYS A 1 85 ? 2.003 5.973 -3.142 1.00 95.50 85 LYS A N 1
ATOM 666 C CA . LYS A 1 85 ? 1.016 5.629 -2.109 1.00 95.50 85 LYS A CA 1
ATOM 667 C C . LYS A 1 85 ? -0.091 6.689 -1.954 1.00 95.50 85 LYS A C 1
ATOM 669 O O . LYS A 1 85 ? -1.266 6.343 -1.989 1.00 95.50 85 LYS A O 1
ATOM 674 N N . SER A 1 86 ? 0.262 7.976 -1.901 1.00 93.50 86 SER A N 1
ATOM 675 C CA . SER A 1 86 ? -0.718 9.067 -1.768 1.00 93.50 86 SER A CA 1
ATOM 676 C C . SER A 1 86 ? -1.555 9.293 -3.042 1.00 93.50 86 SER A C 1
ATOM 678 O O . SER A 1 86 ? -2.704 9.718 -2.962 1.00 93.50 86 SER A O 1
ATOM 680 N N . VAL A 1 87 ? -1.037 8.938 -4.227 1.00 94.25 87 VAL A N 1
ATOM 681 C CA . VAL A 1 87 ? -1.814 8.960 -5.487 1.00 94.25 87 VAL A CA 1
ATOM 682 C C . VAL A 1 87 ? -2.879 7.863 -5.473 1.00 94.25 87 VAL A C 1
ATOM 684 O O . VAL A 1 87 ? -4.038 8.106 -5.822 1.00 94.25 87 VAL A O 1
ATOM 687 N N . ILE A 1 88 ? -2.506 6.665 -5.014 1.00 95.69 88 ILE A N 1
ATOM 688 C CA . ILE A 1 88 ? -3.448 5.561 -4.802 1.00 95.69 88 ILE A CA 1
ATOM 689 C C . ILE A 1 88 ? -4.478 5.957 -3.741 1.00 95.69 88 ILE A C 1
ATOM 691 O O . ILE A 1 88 ? -5.670 5.818 -3.995 1.00 95.69 88 ILE A O 1
ATOM 695 N N . PHE A 1 89 ? -4.047 6.515 -2.605 1.00 96.62 89 PHE A N 1
ATOM 696 C CA . PHE A 1 89 ? -4.935 7.010 -1.549 1.00 96.62 89 PHE A CA 1
ATOM 697 C C . PHE A 1 89 ? -6.022 7.937 -2.103 1.00 96.62 89 PHE A C 1
ATOM 699 O O . PHE A 1 89 ? -7.207 7.616 -1.999 1.00 96.62 89 PHE A O 1
ATOM 706 N N . ASN A 1 90 ? -5.622 9.018 -2.778 1.00 94.38 90 ASN A N 1
ATOM 707 C CA . ASN A 1 90 ? -6.550 9.997 -3.345 1.00 94.38 90 ASN A CA 1
ATOM 708 C C . ASN A 1 90 ? -7.520 9.356 -4.345 1.00 94.38 90 ASN A C 1
ATOM 710 O O . ASN A 1 90 ? -8.712 9.667 -4.354 1.00 94.38 90 ASN A O 1
ATOM 714 N N . SER A 1 91 ? -7.033 8.411 -5.151 1.00 93.25 91 SER A N 1
ATOM 715 C CA . SER A 1 91 ? -7.871 7.692 -6.112 1.00 93.25 91 SER A CA 1
ATOM 716 C C . SER A 1 91 ? -8.868 6.726 -5.455 1.00 93.25 91 SER A C 1
ATOM 718 O O . SER A 1 91 ? -9.902 6.403 -6.046 1.00 93.25 91 SER A O 1
ATOM 720 N N . LEU A 1 92 ? -8.573 6.241 -4.244 1.00 94.06 92 LEU A N 1
ATOM 721 C CA . LEU A 1 92 ? -9.450 5.354 -3.476 1.00 94.06 92 LEU A CA 1
ATOM 722 C C . LEU A 1 92 ? -10.481 6.118 -2.630 1.00 94.06 92 LEU A C 1
ATOM 724 O O . LEU A 1 92 ? -11.579 5.593 -2.432 1.00 94.06 92 LEU A O 1
ATOM 728 N N . THR A 1 93 ? -10.157 7.316 -2.132 1.00 92.25 93 THR A N 1
ATOM 729 C CA . THR A 1 93 ? -11.010 8.082 -1.197 1.00 92.25 93 THR A CA 1
ATOM 730 C C . THR A 1 93 ? -11.774 9.244 -1.827 1.00 92.25 93 THR A C 1
ATOM 732 O O . THR A 1 93 ? -12.779 9.684 -1.269 1.00 92.25 93 THR A O 1
ATOM 735 N N . GLY A 1 94 ? -11.329 9.763 -2.973 1.00 83.06 94 GLY A N 1
ATOM 736 C CA . GLY A 1 94 ? -11.898 10.982 -3.551 1.00 83.06 94 GLY A CA 1
ATOM 737 C C . GLY A 1 94 ? -11.651 12.213 -2.667 1.00 83.06 94 GLY A C 1
ATOM 738 O O . GLY A 1 94 ? -10.597 12.340 -2.051 1.00 83.06 94 GLY A O 1
ATOM 739 N N . SER A 1 95 ? -12.618 13.136 -2.614 1.00 71.44 95 SER A N 1
ATOM 740 C CA . SER A 1 95 ? -12.410 14.516 -2.135 1.00 71.44 95 SER A CA 1
ATOM 741 C C . SER A 1 95 ? -12.443 14.725 -0.614 1.00 71.44 95 SER A C 1
ATOM 743 O O . SER A 1 95 ? -11.947 15.745 -0.143 1.00 71.44 95 SER A O 1
ATOM 745 N N . TYR A 1 96 ? -13.035 13.813 0.167 1.00 79.19 96 TYR A N 1
ATOM 746 C CA . TYR A 1 96 ? -13.186 13.991 1.619 1.00 79.19 96 TYR A CA 1
ATOM 747 C C . TYR A 1 96 ? -12.102 13.232 2.384 1.00 79.19 96 TYR A C 1
ATOM 749 O O . TYR A 1 96 ? -12.245 12.043 2.687 1.00 79.19 96 TYR A O 1
ATOM 757 N N . VAL A 1 97 ? -11.027 13.950 2.705 1.00 91.25 97 VAL A N 1
ATOM 758 C CA . VAL A 1 97 ? -9.871 13.445 3.450 1.00 91.25 97 VAL A CA 1
ATOM 759 C C . VAL A 1 97 ? -9.621 14.314 4.682 1.00 91.25 97 VAL A C 1
ATOM 761 O O . VAL A 1 97 ? -9.911 15.509 4.693 1.00 91.25 97 VAL A O 1
ATOM 764 N N . THR A 1 98 ? -9.114 13.711 5.746 1.00 92.25 98 THR A N 1
ATOM 765 C CA . THR A 1 98 ? -8.740 14.376 6.992 1.00 92.25 98 THR A CA 1
ATOM 766 C C . THR A 1 98 ? -7.269 14.109 7.241 1.00 92.25 98 THR A C 1
ATOM 768 O O . THR A 1 98 ? -6.862 12.953 7.349 1.00 92.25 98 THR A O 1
ATOM 771 N N . VAL A 1 99 ? -6.487 15.179 7.331 1.00 93.44 99 VAL A N 1
ATOM 772 C CA . VAL A 1 99 ? -5.082 15.128 7.735 1.00 93.44 99 VAL A CA 1
ATOM 773 C C . VAL A 1 99 ? -5.013 15.522 9.204 1.00 93.44 99 VAL A C 1
ATOM 775 O O . VAL A 1 99 ? -5.620 16.512 9.614 1.00 93.44 99 VAL A O 1
ATOM 778 N N . SER A 1 100 ? -4.321 14.724 10.009 1.00 92.31 100 SER A N 1
ATOM 779 C CA . SER A 1 100 ? -4.158 14.987 11.439 1.00 92.31 100 SER A CA 1
ATOM 780 C C . SER A 1 100 ? -2.864 14.380 11.957 1.00 92.31 100 SER A C 1
ATOM 782 O O . SER A 1 100 ? -2.432 13.341 11.459 1.00 92.31 100 SER A O 1
ATOM 784 N N . ASN A 1 101 ? -2.299 14.971 13.004 1.00 95.00 101 ASN A N 1
ATOM 785 C CA . ASN A 1 101 ? -1.159 14.390 13.701 1.00 95.00 101 ASN A CA 1
ATOM 786 C C . ASN A 1 101 ? -1.568 13.131 14.471 1.00 95.00 101 ASN A C 1
ATOM 788 O O . ASN A 1 101 ? -2.610 13.103 15.135 1.00 95.00 101 ASN A O 1
ATOM 792 N N . TYR A 1 102 ? -0.734 12.094 14.414 1.00 93.62 102 TYR A N 1
ATOM 793 C CA . TYR A 1 102 ? -0.925 10.909 15.237 1.00 93.62 102 TYR A CA 1
ATOM 794 C C . TYR A 1 102 ? -0.757 11.275 16.727 1.00 93.62 102 TYR A C 1
ATOM 796 O O . TYR A 1 102 ? 0.151 12.045 17.059 1.00 93.62 102 TYR A O 1
ATOM 804 N N . PRO A 1 103 ? -1.608 10.766 17.644 1.00 91.31 103 PRO A N 1
ATOM 805 C CA . PRO A 1 103 ? -1.651 11.232 19.028 1.00 91.31 103 PRO A CA 1
ATOM 806 C C . PRO A 1 103 ? -0.289 11.234 19.726 1.00 91.31 103 PRO A C 1
ATOM 808 O O . PRO A 1 103 ? 0.371 10.200 19.822 1.00 91.31 103 PRO A O 1
ATOM 811 N N . GLY A 1 104 ? 0.096 12.400 20.251 1.00 91.25 104 GLY A N 1
ATOM 812 C CA . GLY A 1 104 ? 1.357 12.584 20.972 1.00 91.25 104 GLY A CA 1
ATOM 813 C C . GLY A 1 104 ? 2.600 12.665 20.082 1.00 91.25 104 GLY A C 1
ATOM 814 O O . GLY A 1 104 ? 3.700 12.521 20.603 1.00 91.25 104 GLY A O 1
ATOM 815 N N . THR A 1 105 ? 2.437 12.881 18.774 1.00 93.12 105 THR A N 1
ATOM 816 C CA . THR A 1 105 ? 3.538 12.998 17.802 1.00 93.12 105 THR A CA 1
ATOM 817 C C . THR A 1 105 ? 3.302 14.178 16.857 1.00 93.12 105 THR A C 1
ATOM 819 O O . THR A 1 105 ? 2.184 14.690 16.768 1.00 93.12 105 THR A O 1
ATOM 822 N N . THR A 1 106 ? 4.331 14.591 16.118 1.00 92.94 106 THR A N 1
ATOM 823 C CA . THR A 1 106 ? 4.216 15.550 14.999 1.00 92.94 106 THR A CA 1
ATOM 824 C C . THR A 1 106 ? 4.022 14.860 13.647 1.00 92.94 106 THR A C 1
ATOM 826 O O . THR A 1 106 ? 4.103 15.504 12.607 1.00 92.94 106 THR A O 1
ATOM 829 N N . VAL A 1 107 ? 3.816 13.541 13.645 1.00 94.12 107 VAL A N 1
ATOM 830 C CA . VAL A 1 107 ? 3.716 12.740 12.426 1.00 94.12 107 VAL A CA 1
ATOM 831 C C . VAL A 1 107 ? 2.297 12.814 11.874 1.00 94.12 107 VAL A C 1
ATOM 833 O O . VAL A 1 107 ? 1.344 12.375 12.523 1.00 94.12 107 VAL A O 1
ATOM 836 N N . GLU A 1 108 ? 2.161 13.325 10.656 1.00 94.38 108 GLU A N 1
ATOM 837 C CA . GLU A 1 108 ? 0.879 13.416 9.965 1.00 94.38 108 GLU A CA 1
ATOM 838 C C . GLU A 1 108 ? 0.404 12.048 9.457 1.00 94.38 108 GLU A C 1
ATOM 840 O O . GLU A 1 108 ? 1.160 11.240 8.912 1.00 94.38 108 GLU A O 1
ATOM 845 N N . VAL A 1 109 ? -0.894 11.797 9.614 1.00 95.19 109 VAL A N 1
ATOM 846 C CA . VAL A 1 109 ? -1.600 10.638 9.066 1.00 95.19 109 VAL A CA 1
ATOM 847 C C . VAL A 1 109 ? -2.827 11.149 8.328 1.00 95.19 109 VAL A C 1
ATOM 849 O O . VAL A 1 109 ? -3.603 11.942 8.873 1.00 95.19 109 VAL A O 1
ATOM 852 N N . THR A 1 110 ? -3.028 10.666 7.102 1.00 96.19 110 THR A N 1
ATOM 853 C CA . THR A 1 110 ? -4.189 11.051 6.291 1.00 96.19 110 THR A CA 1
ATOM 854 C C . THR A 1 110 ? -5.214 9.930 6.288 1.00 96.19 110 THR A C 1
ATOM 856 O O . THR A 1 110 ? -4.886 8.764 6.082 1.00 96.19 110 THR A O 1
ATOM 859 N N . ARG A 1 111 ? -6.478 10.272 6.526 1.00 96.38 111 ARG A N 1
ATOM 860 C CA . ARG A 1 111 ? -7.600 9.330 6.540 1.00 96.38 111 ARG A CA 1
ATOM 861 C C . ARG A 1 111 ? -8.677 9.783 5.579 1.00 96.38 111 ARG A C 1
ATOM 863 O O . ARG A 1 111 ? -8.937 10.973 5.448 1.00 96.38 111 ARG A O 1
ATOM 870 N N . GLY A 1 112 ? -9.343 8.842 4.936 1.00 95.94 112 GLY A N 1
ATOM 871 C CA . GLY A 1 112 ? -10.475 9.122 4.063 1.00 95.94 112 GLY A CA 1
ATOM 872 C C . GLY A 1 112 ? -11.423 7.938 4.009 1.00 95.94 112 GLY A C 1
ATOM 873 O O . GLY A 1 112 ? -11.135 6.862 4.536 1.00 95.94 112 GLY A O 1
ATOM 874 N N . LYS A 1 113 ? -12.581 8.124 3.378 1.00 95.06 113 LYS A N 1
ATOM 875 C CA . LYS A 1 113 ? -13.524 7.027 3.136 1.00 95.06 113 LYS A CA 1
ATOM 876 C C . LYS A 1 113 ? -13.504 6.656 1.664 1.00 95.06 113 LYS A C 1
ATOM 878 O O . LYS A 1 113 ? -13.761 7.503 0.820 1.00 95.06 113 LYS A O 1
ATOM 883 N N . GLY A 1 114 ? -13.244 5.389 1.371 1.00 93.50 114 GLY A N 1
ATOM 884 C CA . GLY A 1 114 ? -13.365 4.821 0.033 1.00 93.50 114 GLY A CA 1
ATOM 885 C C . GLY A 1 114 ? -14.599 3.934 -0.068 1.00 93.50 114 GLY A C 1
ATOM 886 O O . GLY A 1 114 ? -14.885 3.152 0.842 1.00 93.50 114 GLY A O 1
ATOM 887 N N . ARG A 1 115 ? -15.347 4.038 -1.171 1.00 92.19 115 ARG A N 1
ATOM 888 C CA . ARG A 1 115 ? -16.424 3.090 -1.488 1.00 92.19 115 ARG A CA 1
ATOM 889 C C . ARG A 1 115 ? -15.935 2.112 -2.546 1.00 92.19 115 ARG A C 1
ATOM 891 O O . ARG A 1 115 ? -15.690 2.503 -3.685 1.00 92.19 115 ARG A O 1
ATOM 898 N N . PHE A 1 116 ? -15.828 0.841 -2.174 1.00 92.88 116 PHE A N 1
ATOM 899 C CA . PHE A 1 116 ? -15.439 -0.241 -3.074 1.00 92.88 116 PHE A CA 1
ATOM 900 C C . PHE A 1 116 ? -16.673 -1.109 -3.306 1.00 92.88 116 PHE A C 1
ATOM 902 O O . PHE A 1 116 ? -17.087 -1.882 -2.442 1.00 92.88 116 PHE A O 1
ATOM 909 N N . TYR A 1 117 ? -17.308 -0.936 -4.467 1.00 89.75 117 TYR A N 1
ATOM 910 C CA . TYR A 1 117 ? -18.601 -1.546 -4.781 1.00 89.75 117 TYR A CA 1
ATOM 911 C C . TYR A 1 117 ? -19.668 -1.204 -3.718 1.00 89.75 117 TYR A C 1
ATOM 913 O O . TYR A 1 117 ? -20.021 -0.037 -3.547 1.00 89.75 117 TYR A O 1
ATOM 921 N N . GLN A 1 118 ? -20.191 -2.204 -3.004 1.00 88.06 118 GLN A N 1
ATOM 922 C CA . GLN A 1 118 ? -21.211 -2.039 -1.961 1.00 88.06 118 GLN A CA 1
ATOM 923 C C . GLN A 1 118 ? -20.621 -1.836 -0.553 1.00 88.06 118 GLN A C 1
ATOM 925 O O . GLN A 1 118 ? -21.369 -1.748 0.420 1.00 88.06 118 GLN A O 1
ATOM 930 N N . GLU A 1 119 ? -19.295 -1.772 -0.421 1.00 90.44 119 GLU A N 1
ATOM 931 C CA . GLU A 1 119 ? -18.601 -1.738 0.866 1.00 90.44 119 GLU A CA 1
ATOM 932 C C . GLU A 1 119 ? -17.890 -0.400 1.084 1.00 90.44 119 GLU A C 1
ATOM 934 O O . GLU A 1 119 ? -17.388 0.220 0.144 1.00 90.44 119 GLU A O 1
ATOM 939 N N . VAL A 1 120 ? -17.861 0.062 2.335 1.00 92.69 120 VAL A N 1
ATOM 940 C CA . VAL A 1 120 ? -17.190 1.306 2.728 1.00 92.69 120 VAL A CA 1
ATOM 941 C C . VAL A 1 120 ? -15.976 0.968 3.579 1.00 92.69 120 VAL A C 1
ATOM 943 O O . VAL A 1 120 ? -16.088 0.244 4.573 1.00 92.69 120 VAL A O 1
ATOM 946 N N . TYR A 1 121 ? -14.841 1.532 3.187 1.00 95.19 121 TYR A N 1
ATOM 947 C CA . TYR A 1 121 ? -13.562 1.397 3.862 1.00 95.19 121 TYR A CA 1
ATOM 948 C C . TYR A 1 121 ? -13.120 2.753 4.415 1.00 95.19 121 TYR A C 1
ATOM 950 O O . TYR A 1 121 ? -13.179 3.763 3.717 1.00 95.19 121 TYR A O 1
ATOM 958 N N . GLU A 1 122 ? -12.654 2.778 5.658 1.00 96.31 122 GLU A N 1
ATOM 959 C CA . GLU A 1 122 ? -11.726 3.797 6.134 1.00 96.31 122 GLU A CA 1
ATOM 960 C C . GLU A 1 122 ? -10.363 3.462 5.533 1.00 96.31 122 GLU A C 1
ATOM 962 O O . GLU A 1 122 ? -9.807 2.394 5.792 1.00 96.31 122 GLU A O 1
ATOM 967 N N . VAL A 1 123 ? -9.856 4.356 4.698 1.00 97.44 123 VAL A N 1
ATOM 968 C CA . VAL A 1 123 ? -8.538 4.250 4.086 1.00 97.44 123 VAL A CA 1
ATOM 969 C C . VAL A 1 123 ? -7.600 5.160 4.861 1.00 97.44 123 VAL A C 1
ATOM 971 O O . VAL A 1 123 ? -7.930 6.322 5.102 1.00 97.44 123 VAL A O 1
ATOM 974 N N . VAL A 1 124 ? -6.442 4.640 5.247 1.00 97.19 124 VAL A N 1
ATOM 975 C CA . VAL A 1 124 ? -5.412 5.378 5.980 1.00 97.19 124 VAL A CA 1
ATOM 976 C C . VAL A 1 124 ? -4.136 5.391 5.147 1.00 97.19 124 VAL A C 1
ATOM 978 O O . VAL A 1 124 ? -3.609 4.327 4.822 1.00 97.19 124 VAL A O 1
ATOM 981 N N . ASP A 1 125 ? -3.647 6.582 4.810 1.00 96.38 125 ASP A N 1
ATOM 982 C CA . ASP A 1 125 ? -2.310 6.782 4.256 1.00 96.38 125 ASP A CA 1
ATOM 983 C C . ASP A 1 125 ? -1.320 6.997 5.401 1.00 96.38 125 ASP A C 1
ATOM 985 O O . ASP A 1 125 ? -1.489 7.911 6.216 1.00 96.38 125 ASP A O 1
ATOM 989 N N . THR A 1 126 ? -0.302 6.143 5.483 1.00 95.75 126 THR A N 1
ATOM 990 C CA . THR A 1 126 ? 0.734 6.240 6.517 1.00 95.75 126 THR A CA 1
ATOM 991 C C . THR A 1 126 ? 1.989 6.924 5.981 1.00 95.75 126 THR A C 1
ATOM 993 O O . THR A 1 126 ? 2.228 6.916 4.767 1.00 95.75 126 THR A O 1
ATOM 996 N N . PRO A 1 127 ? 2.857 7.445 6.861 1.00 94.75 127 PRO A N 1
ATOM 997 C CA . PRO A 1 127 ? 4.230 7.758 6.494 1.00 94.75 127 PRO A CA 1
ATOM 998 C C . PRO A 1 127 ? 4.933 6.571 5.828 1.00 94.75 127 PRO A C 1
ATOM 1000 O O . PRO A 1 127 ? 4.570 5.404 6.041 1.00 94.75 127 PRO A O 1
ATOM 1003 N N . GLY A 1 128 ? 5.936 6.882 5.008 1.00 92.50 128 GLY A N 1
ATOM 1004 C CA . GLY A 1 128 ? 6.740 5.866 4.343 1.00 92.50 128 GLY A CA 1
ATOM 1005 C C . GLY A 1 128 ? 7.504 5.001 5.345 1.00 92.50 128 GLY A C 1
ATOM 1006 O O . GLY A 1 128 ? 7.890 5.462 6.416 1.00 92.50 128 GLY A O 1
ATOM 1007 N N . MET A 1 129 ? 7.714 3.737 4.995 1.00 94.00 129 MET A N 1
ATOM 1008 C CA . MET A 1 129 ? 8.454 2.784 5.819 1.00 94.00 129 MET A CA 1
ATOM 1009 C C . MET A 1 129 ? 9.303 1.872 4.941 1.00 94.00 129 MET A C 1
ATOM 1011 O O . MET A 1 129 ? 8.872 1.474 3.856 1.00 94.00 129 MET A O 1
ATOM 1015 N N . TYR A 1 130 ? 10.496 1.527 5.424 1.00 92.69 130 TYR A N 1
ATOM 1016 C CA . TYR A 1 130 ? 11.380 0.561 4.764 1.00 92.69 130 TYR A CA 1
ATOM 1017 C C . TYR A 1 130 ? 11.446 -0.785 5.493 1.00 92.69 130 TYR A C 1
ATOM 1019 O O . TYR A 1 130 ? 11.802 -1.793 4.888 1.00 92.69 130 TYR A O 1
ATOM 1027 N N . SER A 1 131 ? 11.110 -0.812 6.785 1.00 92.75 131 SER A N 1
ATOM 1028 C CA . SER A 1 131 ? 11.198 -2.001 7.636 1.00 92.75 131 SER A CA 1
ATOM 1029 C C . SER A 1 131 ? 10.198 -1.939 8.793 1.00 92.75 131 SER A C 1
ATOM 1031 O O . SER A 1 131 ? 9.963 -0.873 9.359 1.00 92.75 131 SER A O 1
ATOM 1033 N N . LEU A 1 132 ? 9.674 -3.089 9.226 1.00 91.56 132 LEU A N 1
ATOM 1034 C CA . LEU A 1 132 ? 8.909 -3.224 10.474 1.00 91.56 132 LEU A CA 1
ATOM 1035 C C . LEU A 1 132 ? 9.762 -3.034 11.742 1.00 91.56 132 LEU A C 1
ATOM 1037 O O . LEU A 1 132 ? 9.211 -3.001 12.848 1.00 91.56 132 LEU A O 1
ATOM 1041 N N . PHE A 1 133 ? 11.081 -2.898 11.601 1.00 91.19 133 PHE A N 1
ATOM 1042 C CA . PHE A 1 133 ? 12.004 -2.493 12.659 1.00 91.19 133 PHE A CA 1
ATOM 1043 C C . PHE A 1 133 ? 12.296 -0.990 12.516 1.00 91.19 133 PHE A C 1
ATOM 1045 O O . PHE A 1 133 ? 13.237 -0.627 11.812 1.00 91.19 133 PHE A O 1
ATOM 1052 N N . PRO A 1 134 ? 11.474 -0.114 13.130 1.00 84.06 134 PRO A N 1
ATOM 1053 C CA . PRO A 1 134 ? 11.498 1.314 12.851 1.00 84.06 134 PRO A CA 1
ATOM 1054 C C . PRO A 1 134 ? 12.762 1.966 13.401 1.00 84.06 134 PRO A C 1
ATOM 1056 O O . PRO A 1 134 ? 13.119 1.750 14.566 1.00 84.06 134 PRO A O 1
ATOM 1059 N N . ILE A 1 135 ? 13.371 2.825 12.591 1.00 92.06 135 ILE A N 1
ATOM 1060 C CA . ILE A 1 135 ? 14.483 3.692 12.997 1.00 92.06 135 ILE A CA 1
ATOM 1061 C C . ILE A 1 135 ? 14.046 5.156 13.131 1.00 92.06 135 ILE A C 1
ATOM 1063 O O . ILE A 1 135 ? 14.661 5.903 13.890 1.00 92.06 135 ILE A O 1
ATOM 1067 N N . THR A 1 136 ? 12.956 5.555 12.467 1.00 93.75 136 THR A N 1
ATOM 1068 C CA . THR A 1 136 ? 12.381 6.908 12.562 1.00 93.75 136 THR A CA 1
ATOM 1069 C C . THR A 1 136 ? 11.083 6.939 13.376 1.00 93.75 136 THR A C 1
ATOM 1071 O O . THR A 1 136 ? 10.455 5.911 13.653 1.00 93.75 136 THR A O 1
ATOM 1074 N N . GLU A 1 137 ? 10.662 8.139 13.790 1.00 93.62 137 GLU A N 1
ATOM 1075 C CA . GLU A 1 137 ? 9.360 8.345 14.440 1.00 93.62 137 GLU A CA 1
ATOM 1076 C C . GLU A 1 137 ? 8.196 8.047 13.486 1.00 93.62 137 GLU A C 1
ATOM 1078 O O . GLU A 1 137 ? 7.241 7.374 13.869 1.00 93.62 137 GLU A O 1
ATOM 1083 N N . GLU A 1 138 ? 8.320 8.459 12.225 1.00 93.94 138 GLU A N 1
ATOM 1084 C CA . GLU A 1 138 ? 7.370 8.159 11.152 1.00 93.94 138 GLU A CA 1
ATOM 1085 C C . GLU A 1 138 ? 7.137 6.650 11.003 1.00 93.94 138 GLU A C 1
ATOM 1087 O O . GLU A 1 138 ? 5.998 6.179 11.042 1.00 93.94 138 GLU A O 1
ATOM 1092 N N . GLU A 1 139 ? 8.216 5.865 10.938 1.00 95.25 139 GLU A N 1
ATOM 1093 C CA . GLU A 1 139 ? 8.125 4.40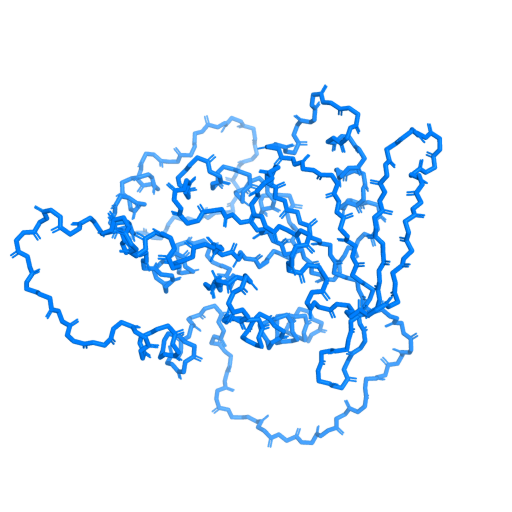8 10.868 1.00 95.25 139 GLU A CA 1
ATOM 1094 C C . GLU A 1 139 ? 7.509 3.817 12.142 1.00 95.25 139 GLU A C 1
ATOM 1096 O O . GLU A 1 139 ? 6.707 2.879 12.086 1.00 95.25 139 GLU A O 1
ATOM 1101 N N . ARG A 1 140 ? 7.829 4.373 13.316 1.00 95.62 140 ARG A N 1
ATOM 1102 C CA . ARG A 1 140 ? 7.232 3.942 14.589 1.00 95.62 140 ARG A CA 1
ATOM 1103 C C . ARG A 1 140 ? 5.719 4.157 14.597 1.00 95.62 140 ARG A C 1
ATOM 1105 O O . ARG A 1 140 ? 4.992 3.279 15.076 1.00 95.62 140 ARG A O 1
ATOM 1112 N N . VAL A 1 141 ? 5.242 5.279 14.063 1.00 95.56 141 VAL A N 1
ATOM 1113 C CA . VAL A 1 141 ? 3.809 5.573 13.921 1.00 95.56 141 VAL A CA 1
ATOM 1114 C C . VAL A 1 141 ? 3.158 4.607 12.934 1.00 95.56 141 VAL A C 1
ATOM 1116 O O . VAL A 1 141 ? 2.181 3.954 13.305 1.00 95.56 141 VAL A O 1
ATOM 1119 N N . THR A 1 142 ? 3.733 4.411 11.742 1.00 95.75 142 THR A N 1
ATOM 1120 C CA . THR A 1 142 ? 3.232 3.443 10.747 1.00 95.75 142 THR A CA 1
ATOM 1121 C C . THR A 1 142 ? 3.126 2.032 11.328 1.00 95.75 142 THR A C 1
ATOM 1123 O O . THR A 1 142 ? 2.074 1.393 11.231 1.00 95.75 142 THR A O 1
ATOM 1126 N N . ARG A 1 143 ? 4.164 1.559 12.031 1.00 96.19 143 ARG A N 1
ATOM 1127 C CA . ARG A 1 143 ? 4.132 0.268 12.735 1.00 96.19 143 ARG A CA 1
ATOM 1128 C C . ARG A 1 143 ? 3.001 0.224 13.759 1.00 96.19 143 ARG A C 1
ATOM 1130 O O . ARG A 1 143 ? 2.256 -0.750 13.830 1.00 96.19 143 ARG A O 1
ATOM 1137 N N . THR A 1 144 ? 2.870 1.270 14.567 1.00 95.56 144 THR A N 1
ATOM 1138 C CA . THR A 1 144 ? 1.849 1.333 15.618 1.00 95.56 144 THR A CA 1
ATOM 1139 C C . THR A 1 144 ? 0.442 1.256 15.026 1.00 95.56 144 THR A C 1
ATOM 1141 O O . THR A 1 144 ? -0.385 0.510 15.552 1.00 95.56 144 THR A O 1
ATOM 1144 N N . LEU A 1 145 ? 0.183 1.950 13.914 1.00 95.62 145 LEU A N 1
ATOM 1145 C CA . LEU A 1 145 ? -1.085 1.885 13.182 1.00 95.62 145 LEU A CA 1
ATOM 1146 C C . LEU A 1 145 ? -1.403 0.453 12.731 1.00 95.62 145 LEU A C 1
ATOM 1148 O O . LEU A 1 145 ? -2.493 -0.042 13.018 1.00 95.62 145 LEU A O 1
ATOM 1152 N N . LEU A 1 146 ? -0.439 -0.237 12.111 1.00 96.31 146 LEU A N 1
ATOM 1153 C CA . LEU A 1 146 ? -0.614 -1.612 11.628 1.00 96.31 146 LEU A CA 1
ATOM 1154 C C . LEU A 1 146 ? -1.044 -2.584 12.736 1.00 96.31 146 LEU A C 1
ATOM 1156 O O . LEU A 1 146 ? -1.953 -3.387 12.530 1.00 96.31 146 LEU A O 1
ATOM 1160 N N . PHE A 1 147 ? -0.430 -2.508 13.921 1.00 95.06 147 PHE A N 1
ATOM 1161 C CA . PHE A 1 147 ? -0.698 -3.471 14.997 1.00 95.06 147 PHE A CA 1
ATOM 1162 C C . PHE A 1 147 ? -1.834 -3.057 15.940 1.00 95.06 147 PHE A C 1
ATOM 1164 O O . PHE A 1 147 ? -2.551 -3.923 16.449 1.00 95.06 147 PHE A O 1
ATOM 1171 N N . ARG A 1 148 ? -2.025 -1.755 16.195 1.00 94.69 148 ARG A N 1
ATOM 1172 C CA . ARG A 1 148 ? -3.078 -1.281 17.111 1.00 94.69 148 ARG A CA 1
ATOM 1173 C C . ARG A 1 148 ? -4.435 -1.176 16.440 1.00 94.69 148 ARG A C 1
ATOM 1175 O O . ARG A 1 148 ? -5.438 -1.512 17.067 1.00 94.69 148 ARG A O 1
ATOM 1182 N N . GLU A 1 149 ? -4.483 -0.722 15.190 1.00 93.00 149 GLU A N 1
ATOM 1183 C CA . GLU A 1 149 ? -5.762 -0.489 14.516 1.00 93.00 149 GLU A CA 1
ATOM 1184 C C . GLU A 1 149 ? -6.363 -1.741 13.887 1.00 93.00 149 GLU A C 1
ATOM 1186 O O . GLU A 1 149 ? -7.540 -1.703 13.527 1.00 93.00 149 GLU A O 1
ATOM 1191 N N . LYS A 1 150 ? -5.586 -2.833 13.812 1.00 91.94 150 LYS A N 1
ATOM 1192 C CA . LYS A 1 150 ? -6.004 -4.149 13.309 1.00 91.94 150 LYS A CA 1
ATOM 1193 C C . LYS A 1 150 ? -6.743 -4.024 11.968 1.00 91.94 150 LYS A C 1
ATOM 1195 O O . LYS A 1 150 ? -7.951 -4.266 11.919 1.00 91.94 150 LYS A O 1
ATOM 1200 N N . PRO A 1 151 ? -6.044 -3.586 10.906 1.00 96.62 151 PRO A N 1
ATOM 1201 C CA . PRO A 1 151 ? -6.663 -3.384 9.603 1.00 96.62 151 PRO A CA 1
ATOM 1202 C C . PRO A 1 151 ? -7.271 -4.683 9.068 1.00 96.62 151 PRO A C 1
ATOM 1204 O O . PRO A 1 151 ? -6.710 -5.761 9.262 1.00 96.62 151 PRO A O 1
ATOM 1207 N N . ASP A 1 152 ? -8.391 -4.570 8.352 1.00 97.31 152 ASP A N 1
ATOM 1208 C CA . ASP A 1 152 ? -8.986 -5.698 7.626 1.00 97.31 152 ASP A CA 1
ATOM 1209 C C . ASP A 1 152 ? -8.131 -6.074 6.405 1.00 97.31 152 ASP A C 1
ATOM 1211 O O . ASP A 1 152 ? -8.122 -7.227 5.973 1.00 97.31 152 ASP A O 1
ATOM 1215 N N . VAL A 1 153 ? -7.400 -5.098 5.856 1.00 97.81 153 VAL A N 1
ATOM 1216 C CA . VAL A 1 153 ? -6.445 -5.282 4.763 1.00 97.81 153 VAL A CA 1
ATOM 1217 C C . VAL A 1 153 ? -5.324 -4.241 4.827 1.00 97.81 153 VAL A C 1
ATOM 1219 O O . VAL A 1 153 ? -5.544 -3.067 5.132 1.00 97.81 153 VAL A O 1
ATOM 1222 N N . VAL A 1 154 ? -4.111 -4.677 4.514 1.00 98.44 154 VAL A N 1
ATOM 1223 C CA . VAL A 1 154 ? -2.933 -3.837 4.309 1.00 98.44 154 VAL A CA 1
ATOM 1224 C C . VAL A 1 154 ? -2.618 -3.854 2.822 1.00 98.44 154 VAL A C 1
ATOM 1226 O O . VAL A 1 154 ? -2.372 -4.915 2.253 1.00 98.44 154 VAL A O 1
ATOM 1229 N N . VAL A 1 155 ? -2.626 -2.693 2.181 1.00 98.44 155 VAL A N 1
ATOM 1230 C CA . VAL A 1 155 ? -2.183 -2.566 0.792 1.00 98.44 155 VAL A CA 1
ATOM 1231 C C . VAL A 1 155 ? -0.743 -2.073 0.812 1.00 98.44 155 VAL A C 1
ATOM 1233 O O . VAL A 1 155 ? -0.480 -0.916 1.140 1.00 98.44 155 VAL A O 1
ATOM 1236 N N . HIS A 1 156 ? 0.187 -2.973 0.499 1.00 98.50 156 HIS A N 1
ATOM 1237 C CA . HIS A 1 156 ? 1.604 -2.651 0.400 1.00 98.50 156 HIS A CA 1
ATOM 1238 C C . HIS A 1 156 ? 1.921 -2.180 -1.016 1.00 98.50 156 HIS A C 1
ATOM 1240 O O . HIS A 1 156 ? 1.823 -2.955 -1.961 1.00 98.50 156 HIS A O 1
ATOM 1246 N N . VAL A 1 157 ? 2.277 -0.911 -1.168 1.00 98.25 157 VAL A N 1
ATOM 1247 C CA . VAL A 1 157 ? 2.624 -0.294 -2.446 1.00 98.25 157 VAL A CA 1
ATOM 1248 C C . VAL A 1 157 ? 4.137 -0.336 -2.634 1.00 98.25 157 VAL A C 1
ATOM 1250 O O . VAL A 1 157 ? 4.882 0.165 -1.793 1.00 98.25 157 VAL A O 1
ATOM 1253 N N . VAL A 1 158 ? 4.579 -0.897 -3.756 1.00 97.44 158 VAL A N 1
ATOM 1254 C CA . VAL A 1 158 ? 5.988 -0.961 -4.166 1.00 97.44 158 VAL A CA 1
ATOM 1255 C C . VAL A 1 158 ? 6.159 -0.377 -5.564 1.00 97.44 158 VAL A C 1
ATOM 1257 O O . VAL A 1 158 ? 5.231 -0.405 -6.367 1.00 97.44 158 VAL A O 1
ATOM 1260 N N . ASP A 1 159 ? 7.340 0.156 -5.860 1.00 95.19 159 ASP A N 1
ATOM 1261 C CA . ASP A 1 159 ? 7.705 0.650 -7.190 1.00 95.19 159 ASP A CA 1
ATOM 1262 C C . ASP A 1 159 ? 8.207 -0.511 -8.063 1.00 95.19 159 ASP A C 1
ATOM 1264 O O . ASP A 1 159 ? 9.176 -1.189 -7.712 1.00 95.19 159 ASP A O 1
ATOM 1268 N N . ALA A 1 160 ? 7.573 -0.710 -9.219 1.00 94.31 160 ALA A N 1
ATOM 1269 C CA . ALA A 1 160 ? 7.938 -1.698 -10.230 1.00 94.31 160 ALA A CA 1
ATOM 1270 C C . ALA A 1 160 ? 9.417 -1.607 -10.643 1.00 94.31 160 ALA A C 1
ATOM 1272 O O . ALA A 1 160 ? 10.067 -2.630 -10.864 1.00 94.31 160 ALA A O 1
ATOM 1273 N N . LYS A 1 161 ? 9.992 -0.400 -10.693 1.00 92.00 161 LYS A N 1
ATOM 1274 C CA . LYS A 1 161 ? 11.403 -0.194 -11.058 1.00 92.00 161 LYS A CA 1
ATOM 1275 C C . LYS A 1 161 ? 12.370 -0.692 -9.983 1.00 92.00 161 LYS A C 1
ATOM 1277 O O . LYS A 1 161 ? 13.529 -0.957 -10.285 1.00 92.00 161 LYS A O 1
ATOM 1282 N N . ASN A 1 162 ? 11.923 -0.806 -8.735 1.00 91.44 162 ASN A N 1
ATOM 1283 C CA . ASN A 1 162 ? 12.766 -1.100 -7.574 1.00 91.44 162 ASN A CA 1
ATOM 1284 C C . ASN A 1 162 ? 12.245 -2.298 -6.763 1.00 91.44 162 ASN A C 1
ATOM 1286 O O . ASN A 1 162 ? 12.517 -2.401 -5.564 1.00 91.44 162 ASN A O 1
ATOM 1290 N N . LEU A 1 163 ? 11.504 -3.200 -7.415 1.00 92.06 163 LEU A N 1
ATOM 1291 C CA . LEU A 1 163 ? 10.750 -4.276 -6.775 1.00 92.06 163 LEU A CA 1
ATOM 1292 C C . LEU A 1 163 ? 11.603 -5.125 -5.817 1.00 92.06 163 LEU A C 1
ATOM 1294 O O . LEU A 1 163 ? 11.242 -5.266 -4.651 1.00 92.06 163 LEU A O 1
ATOM 1298 N N . GLU A 1 164 ? 12.758 -5.625 -6.266 1.00 89.88 164 GLU A N 1
ATOM 1299 C CA . GLU A 1 164 ? 13.660 -6.470 -5.459 1.00 89.88 164 GLU A CA 1
ATOM 1300 C C . GLU A 1 164 ? 14.053 -5.818 -4.128 1.00 89.88 164 GLU A C 1
ATOM 1302 O O . GLU A 1 164 ? 14.057 -6.468 -3.084 1.00 89.88 164 GLU A O 1
ATOM 1307 N N . ARG A 1 165 ? 14.321 -4.506 -4.145 1.00 91.62 165 ARG A N 1
ATOM 1308 C CA . ARG A 1 165 ? 14.721 -3.742 -2.956 1.00 91.62 165 ARG A CA 1
ATOM 1309 C C . ARG A 1 165 ? 13.569 -3.560 -1.966 1.00 91.62 165 ARG A C 1
ATOM 1311 O O . ARG A 1 165 ? 13.819 -3.388 -0.777 1.00 91.62 165 ARG A O 1
ATOM 1318 N N . MET A 1 166 ? 12.323 -3.571 -2.439 1.00 94.94 166 MET A N 1
ATOM 1319 C CA . MET A 1 166 ? 11.132 -3.295 -1.625 1.00 94.94 166 MET A CA 1
ATOM 1320 C C . MET A 1 166 ? 10.426 -4.567 -1.129 1.00 94.94 166 MET A C 1
ATOM 1322 O O . MET A 1 166 ? 9.630 -4.518 -0.187 1.00 94.94 166 MET A O 1
ATOM 1326 N N . LEU A 1 167 ? 10.732 -5.730 -1.707 1.00 94.19 167 LEU A N 1
ATOM 1327 C CA . LEU A 1 167 ? 10.170 -7.011 -1.278 1.00 94.19 167 LEU A CA 1
ATOM 1328 C C . LEU A 1 167 ? 10.536 -7.465 0.143 1.00 94.19 167 LEU A C 1
ATOM 1330 O O . LEU A 1 167 ? 9.665 -8.072 0.767 1.00 94.19 167 LEU A O 1
ATOM 1334 N N . PRO A 1 168 ? 11.710 -7.143 0.722 1.00 95.44 168 PRO A N 1
ATOM 1335 C CA . PRO A 1 168 ? 11.993 -7.475 2.117 1.00 95.44 168 PRO A CA 1
ATOM 1336 C C . PRO A 1 168 ? 10.928 -6.961 3.096 1.00 95.44 168 PRO A C 1
ATOM 1338 O O . PRO A 1 168 ? 10.520 -7.696 3.992 1.00 95.44 168 PRO A O 1
ATOM 1341 N N . LEU A 1 169 ? 10.398 -5.746 2.890 1.00 96.00 169 LEU A N 1
ATOM 1342 C CA . LEU A 1 169 ? 9.290 -5.230 3.702 1.00 96.00 169 LEU A CA 1
ATOM 1343 C C . LEU A 1 169 ? 8.012 -6.057 3.504 1.00 96.00 169 LEU A C 1
ATOM 1345 O O . LEU A 1 169 ? 7.297 -6.321 4.466 1.00 96.00 169 LEU A O 1
ATOM 1349 N N . THR A 1 170 ? 7.741 -6.513 2.277 1.00 96.56 170 THR A N 1
ATOM 1350 C CA . THR A 1 170 ? 6.602 -7.405 2.000 1.00 96.56 170 THR A CA 1
ATOM 1351 C C . THR A 1 170 ? 6.693 -8.665 2.851 1.00 96.56 170 THR A C 1
ATOM 1353 O O . THR A 1 170 ? 5.728 -9.001 3.530 1.00 96.56 170 THR A O 1
ATOM 1356 N N . LEU A 1 171 ? 7.857 -9.318 2.874 1.00 95.81 171 LEU A N 1
ATOM 1357 C CA . LEU A 1 171 ? 8.072 -10.531 3.664 1.00 95.81 171 LEU A CA 1
ATOM 1358 C C . LEU A 1 171 ? 7.862 -10.278 5.159 1.00 95.81 171 LEU A C 1
ATOM 1360 O O . LEU A 1 171 ? 7.117 -11.015 5.798 1.00 95.81 171 LEU A O 1
ATOM 1364 N N . GLN A 1 172 ? 8.403 -9.182 5.696 1.00 96.62 172 GLN A N 1
ATOM 1365 C CA . GLN A 1 172 ? 8.198 -8.810 7.100 1.00 96.62 172 GLN A CA 1
ATOM 1366 C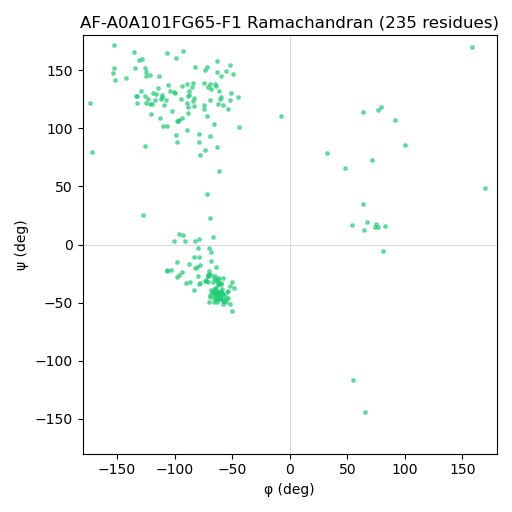 C . GLN A 1 172 ? 6.713 -8.609 7.446 1.00 96.62 172 GLN A C 1
ATOM 1368 O O . GLN A 1 172 ? 6.257 -9.044 8.505 1.00 96.62 172 GLN A O 1
ATOM 1373 N N . LEU A 1 173 ? 5.935 -7.967 6.564 1.00 97.00 173 LEU A N 1
ATOM 1374 C CA . LEU A 1 173 ? 4.492 -7.786 6.763 1.00 97.00 173 LEU A CA 1
ATOM 1375 C C . LEU A 1 173 ? 3.746 -9.133 6.779 1.00 97.00 173 LEU A C 1
ATOM 1377 O O . LEU A 1 173 ? 2.827 -9.312 7.585 1.00 97.00 173 LEU A O 1
ATOM 1381 N N . LEU A 1 174 ? 4.149 -10.080 5.926 1.00 95.62 174 LEU A N 1
ATOM 1382 C CA . LEU A 1 174 ? 3.578 -11.431 5.881 1.00 95.62 174 LEU A CA 1
ATOM 1383 C C . LEU A 1 174 ? 3.939 -12.258 7.114 1.00 95.62 174 LEU A C 1
ATOM 1385 O O . LEU A 1 174 ? 3.058 -12.873 7.714 1.00 95.62 174 LEU A O 1
ATOM 1389 N N . GLU A 1 175 ? 5.203 -12.232 7.530 1.00 93.94 175 GLU A N 1
ATOM 1390 C CA . GLU A 1 175 ? 5.687 -12.905 8.741 1.00 93.94 175 GLU A CA 1
ATOM 1391 C C . GLU A 1 175 ? 5.000 -12.371 10.003 1.00 93.94 175 GLU A C 1
ATOM 1393 O O . GLU A 1 175 ? 4.686 -13.134 10.918 1.00 93.94 175 GLU A O 1
ATOM 1398 N N . ALA A 1 176 ? 4.679 -11.075 10.027 1.00 94.75 176 ALA A N 1
ATOM 1399 C CA . ALA A 1 176 ? 3.882 -10.453 11.081 1.00 94.75 176 ALA A CA 1
ATOM 1400 C C . ALA A 1 176 ? 2.396 -10.874 11.076 1.00 94.75 176 ALA A C 1
ATOM 1402 O O . ALA A 1 176 ? 1.634 -10.452 11.950 1.00 94.75 176 ALA A O 1
ATOM 1403 N N . GLY A 1 177 ? 1.962 -11.687 10.106 1.00 94.38 177 GLY A N 1
ATOM 1404 C CA . GLY A 1 177 ? 0.596 -12.199 9.997 1.00 94.38 177 GLY A CA 1
ATOM 1405 C C . GLY A 1 177 ? -0.426 -11.169 9.512 1.00 94.38 177 GLY A C 1
ATOM 1406 O O . GLY A 1 177 ? -1.632 -11.366 9.705 1.00 94.38 177 GLY A O 1
ATOM 1407 N N . LEU A 1 178 ? 0.023 -10.068 8.901 1.00 96.81 178 LEU A N 1
ATOM 1408 C CA . LEU A 1 178 ? -0.866 -9.007 8.433 1.00 96.81 178 LEU A CA 1
ATOM 1409 C C . LEU A 1 178 ? -1.639 -9.433 7.165 1.00 96.81 178 LEU A C 1
ATOM 1411 O O . LEU A 1 178 ? -1.152 -10.231 6.362 1.00 96.81 178 LEU A O 1
ATOM 1415 N N . PRO A 1 179 ? -2.864 -8.916 6.955 1.00 96.75 179 PRO A N 1
ATOM 1416 C CA . PRO A 1 179 ? -3.674 -9.211 5.774 1.00 96.75 179 PRO A CA 1
ATOM 1417 C C . PRO A 1 179 ? -3.206 -8.413 4.547 1.00 96.75 179 PRO A C 1
ATOM 1419 O O . PRO A 1 179 ? -3.829 -7.420 4.187 1.00 96.75 179 PRO A O 1
ATOM 1422 N N . VAL A 1 180 ? -2.105 -8.824 3.915 1.00 97.69 180 VAL A N 1
ATOM 1423 C CA . VAL A 1 180 ? -1.433 -8.036 2.866 1.00 97.69 180 VAL A CA 1
ATOM 1424 C C . VAL A 1 180 ? -1.960 -8.325 1.452 1.00 97.69 180 VAL A C 1
ATOM 1426 O O . VAL A 1 180 ? -2.133 -9.479 1.062 1.00 97.69 180 VAL A O 1
ATOM 1429 N N . ILE A 1 181 ? -2.132 -7.260 0.665 1.00 98.06 181 ILE A N 1
ATOM 1430 C CA . ILE A 1 181 ? -2.177 -7.261 -0.805 1.00 98.06 181 ILE A CA 1
ATOM 1431 C C . ILE A 1 181 ? -0.984 -6.442 -1.302 1.00 98.06 181 ILE A C 1
ATOM 1433 O O . ILE A 1 181 ? -0.793 -5.308 -0.855 1.00 98.06 181 ILE A O 1
ATOM 1437 N N . LEU A 1 182 ? -0.200 -6.985 -2.234 1.00 98.19 182 LEU A N 1
ATOM 1438 C CA . LEU A 1 182 ? 0.907 -6.257 -2.854 1.00 98.19 182 LEU A CA 1
ATOM 1439 C C . LEU A 1 182 ? 0.406 -5.489 -4.080 1.00 98.19 182 LEU A C 1
ATOM 1441 O O . LEU A 1 182 ? -0.218 -6.055 -4.974 1.00 98.19 182 LEU A O 1
ATOM 1445 N N . THR A 1 183 ? 0.696 -4.196 -4.134 1.00 97.94 1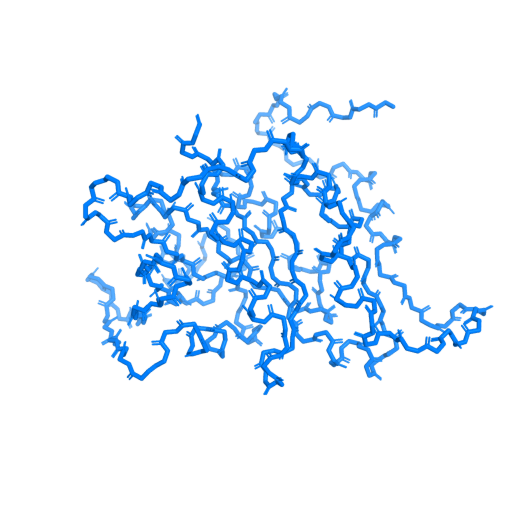83 THR A N 1
ATOM 1446 C CA . THR A 1 183 ? 0.424 -3.328 -5.279 1.00 97.94 183 THR A CA 1
ATOM 1447 C C . THR A 1 183 ? 1.743 -2.899 -5.901 1.00 97.94 183 THR A C 1
ATOM 1449 O O . THR A 1 183 ? 2.480 -2.114 -5.310 1.00 97.94 183 THR A O 1
ATOM 1452 N N . VAL A 1 184 ? 2.043 -3.422 -7.087 1.00 97.06 184 VAL A N 1
ATOM 1453 C CA . VAL A 1 184 ? 3.237 -3.077 -7.862 1.00 97.06 184 VAL A CA 1
ATOM 1454 C C . VAL A 1 184 ? 2.887 -1.883 -8.746 1.00 97.06 184 VAL A C 1
ATOM 1456 O O . VAL A 1 184 ? 2.226 -2.029 -9.772 1.00 97.06 184 VAL A O 1
ATOM 1459 N N . ASN A 1 185 ? 3.254 -0.687 -8.298 1.00 96.44 185 ASN A N 1
ATOM 1460 C CA . ASN A 1 185 ? 2.925 0.581 -8.940 1.00 96.44 185 ASN A CA 1
ATOM 1461 C C . ASN A 1 185 ? 4.020 1.033 -9.922 1.00 96.44 185 ASN A C 1
ATOM 1463 O O . ASN A 1 185 ? 5.127 0.510 -9.887 1.00 96.44 185 ASN A O 1
ATOM 1467 N N . MET A 1 186 ? 3.728 2.028 -10.768 1.00 94.38 186 MET A N 1
ATOM 1468 C CA . MET A 1 186 ? 4.635 2.542 -11.816 1.00 94.38 186 MET A CA 1
ATOM 1469 C C . MET A 1 186 ? 4.971 1.496 -12.895 1.00 94.38 186 MET A C 1
ATOM 1471 O O . MET A 1 186 ? 6.081 1.448 -13.425 1.00 94.38 186 MET A O 1
ATOM 1475 N N . MET A 1 187 ? 4.005 0.629 -13.223 1.00 91.88 187 MET A N 1
ATOM 1476 C CA . MET A 1 187 ? 4.176 -0.410 -14.249 1.00 91.88 187 MET A CA 1
ATOM 1477 C C . MET A 1 187 ? 4.447 0.157 -15.652 1.00 91.88 187 MET A C 1
ATOM 1479 O O . MET A 1 187 ? 5.143 -0.476 -16.441 1.00 91.88 187 MET A O 1
ATOM 1483 N N . ASP A 1 188 ? 3.899 1.332 -15.954 1.00 89.31 188 ASP A N 1
ATOM 1484 C CA . ASP A 1 188 ? 4.131 2.087 -17.188 1.00 89.31 188 ASP A CA 1
ATOM 1485 C C . ASP A 1 188 ? 5.578 2.583 -17.294 1.00 89.31 188 ASP A C 1
ATOM 1487 O O . ASP A 1 188 ? 6.204 2.450 -18.345 1.00 89.31 188 ASP A O 1
ATOM 1491 N N . GLU A 1 189 ? 6.140 3.093 -16.198 1.00 91.12 189 GLU A N 1
ATOM 1492 C CA . GLU A 1 189 ? 7.546 3.501 -16.159 1.00 91.12 189 GLU A CA 1
ATOM 1493 C C . GLU A 1 189 ? 8.495 2.301 -16.274 1.00 91.12 189 GLU A C 1
ATOM 1495 O O . GLU A 1 189 ? 9.485 2.365 -17.004 1.00 91.12 189 GLU A O 1
ATOM 1500 N N . ALA A 1 190 ? 8.187 1.186 -15.603 1.00 89.44 190 ALA A N 1
ATOM 1501 C CA . ALA A 1 190 ? 8.960 -0.046 -15.751 1.00 89.44 190 ALA A CA 1
ATOM 1502 C C . ALA A 1 190 ? 8.930 -0.563 -17.201 1.00 89.44 190 ALA A C 1
ATOM 1504 O O . ALA A 1 190 ? 9.979 -0.910 -17.748 1.00 89.44 190 ALA A O 1
ATOM 1505 N N . GLU A 1 191 ? 7.764 -0.537 -17.856 1.00 87.00 191 GLU A N 1
ATOM 1506 C CA . GLU A 1 191 ? 7.631 -0.907 -19.270 1.00 87.00 191 GLU A CA 1
ATOM 1507 C C . GLU A 1 191 ? 8.447 0.020 -20.182 1.00 87.00 191 GLU A C 1
ATOM 1509 O O . GLU A 1 191 ? 9.148 -0.465 -21.074 1.00 87.00 191 GLU A O 1
ATOM 1514 N N . ALA A 1 192 ? 8.423 1.334 -19.933 1.00 89.19 192 ALA A N 1
ATOM 1515 C CA . ALA A 1 192 ? 9.228 2.307 -20.674 1.00 89.19 192 ALA A CA 1
ATOM 1516 C C . ALA A 1 192 ? 10.742 2.064 -20.524 1.00 89.19 192 ALA A C 1
ATOM 1518 O O . ALA A 1 192 ? 11.508 2.347 -21.444 1.00 89.19 192 ALA A O 1
ATOM 1519 N N . MET A 1 193 ? 11.171 1.484 -19.398 1.00 87.75 193 MET A N 1
ATOM 1520 C CA . MET A 1 193 ? 12.551 1.041 -19.162 1.00 87.75 193 MET A CA 1
ATOM 1521 C C . MET A 1 193 ? 12.866 -0.339 -19.765 1.00 87.75 193 MET A C 1
ATOM 1523 O O . MET A 1 193 ? 13.967 -0.854 -19.575 1.00 87.75 193 MET A O 1
ATOM 1527 N N . GLY A 1 194 ? 11.922 -0.963 -20.474 1.00 86.88 194 GLY A N 1
ATOM 1528 C CA . GLY A 1 194 ? 12.087 -2.300 -21.043 1.00 86.88 194 GLY A CA 1
ATOM 1529 C C . GLY A 1 194 ? 12.024 -3.429 -20.011 1.00 86.88 194 GLY A C 1
ATOM 1530 O O . GLY A 1 194 ? 12.412 -4.554 -20.337 1.00 86.88 194 GLY A O 1
ATOM 1531 N N . ARG A 1 195 ? 11.528 -3.145 -18.800 1.00 86.38 195 ARG A N 1
ATOM 1532 C CA . ARG A 1 195 ? 11.319 -4.131 -17.736 1.00 86.38 195 ARG A CA 1
ATOM 1533 C C . ARG A 1 195 ? 9.903 -4.673 -17.776 1.00 86.38 195 ARG A C 1
ATOM 1535 O O . ARG A 1 195 ? 8.930 -3.928 -17.904 1.00 86.38 195 ARG A O 1
ATOM 1542 N N . ARG A 1 196 ? 9.776 -5.984 -17.614 1.00 85.75 196 ARG A N 1
ATOM 1543 C CA . ARG A 1 196 ? 8.491 -6.668 -17.445 1.00 85.75 196 ARG A CA 1
ATOM 1544 C C . ARG A 1 196 ? 8.493 -7.422 -16.129 1.00 85.75 196 ARG A C 1
ATOM 1546 O O . ARG A 1 196 ? 9.524 -7.930 -15.714 1.00 85.75 196 ARG A O 1
ATOM 1553 N N . ILE A 1 197 ? 7.333 -7.484 -15.485 1.00 87.88 197 ILE A N 1
ATOM 1554 C CA . ILE A 1 197 ? 7.174 -8.133 -14.183 1.00 87.88 197 ILE A CA 1
ATOM 1555 C C . ILE A 1 197 ? 6.077 -9.179 -14.311 1.00 87.88 197 ILE A C 1
ATOM 1557 O O . ILE A 1 197 ? 4.939 -8.844 -14.658 1.00 87.88 197 ILE A O 1
ATOM 1561 N N . ASP A 1 198 ? 6.403 -10.434 -14.014 1.00 90.06 198 ASP A N 1
ATOM 1562 C CA . ASP A 1 198 ? 5.406 -11.499 -13.931 1.00 90.06 198 ASP A CA 1
ATOM 1563 C C . ASP A 1 198 ? 4.652 -11.427 -12.594 1.00 90.06 198 ASP A C 1
ATOM 1565 O O . ASP A 1 198 ? 5.012 -12.036 -11.585 1.00 90.06 198 ASP A O 1
ATOM 1569 N N . LEU A 1 199 ? 3.572 -10.644 -12.587 1.00 89.38 199 LEU A N 1
ATOM 1570 C CA . LEU A 1 199 ? 2.728 -10.450 -11.406 1.00 89.38 199 LEU A CA 1
ATOM 1571 C C . LEU A 1 199 ? 2.039 -11.742 -10.947 1.00 89.38 199 LEU A C 1
ATOM 1573 O O . LEU A 1 199 ? 1.770 -11.891 -9.755 1.00 89.38 199 LEU A O 1
ATOM 1577 N N . LEU A 1 200 ? 1.740 -12.663 -11.872 1.00 86.62 200 LEU A N 1
ATOM 1578 C CA . LEU A 1 200 ? 1.102 -13.934 -11.531 1.00 86.62 200 LEU A CA 1
ATOM 1579 C C . LEU A 1 200 ? 2.095 -14.808 -10.775 1.00 86.62 200 LE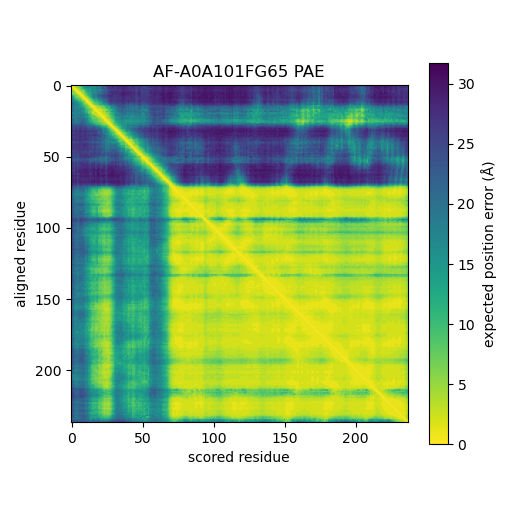U A C 1
ATOM 1581 O O . LEU A 1 200 ? 1.785 -15.274 -9.680 1.00 86.62 200 LEU A O 1
ATOM 1585 N N . ARG A 1 201 ? 3.307 -14.953 -11.316 1.00 85.94 201 ARG A N 1
ATOM 1586 C CA . ARG A 1 201 ? 4.367 -15.720 -10.668 1.00 85.94 201 ARG A CA 1
ATOM 1587 C C . ARG A 1 201 ? 4.749 -15.129 -9.313 1.00 85.94 201 ARG A C 1
ATOM 1589 O O . ARG A 1 201 ? 4.877 -15.870 -8.341 1.00 85.94 201 ARG A O 1
ATOM 1596 N N . LEU A 1 202 ? 4.831 -13.801 -9.216 1.00 88.94 202 LEU A N 1
ATOM 1597 C CA . LEU A 1 202 ? 5.048 -13.108 -7.944 1.00 88.94 202 LEU A CA 1
ATOM 1598 C C . LEU A 1 202 ? 3.934 -13.401 -6.929 1.00 88.94 202 LEU A C 1
ATOM 1600 O O . LEU A 1 202 ? 4.211 -13.619 -5.751 1.00 88.94 202 LEU A O 1
ATOM 1604 N N . SER A 1 203 ? 2.677 -13.450 -7.377 1.00 89.62 203 SER A N 1
ATOM 1605 C CA . SER A 1 203 ? 1.532 -13.801 -6.528 1.00 89.62 203 SER A CA 1
ATOM 1606 C C . SER A 1 203 ? 1.600 -15.246 -6.031 1.00 89.62 203 SER A C 1
ATOM 1608 O O . SER A 1 203 ? 1.311 -15.495 -4.861 1.00 89.62 203 SER A O 1
ATOM 1610 N N . GLU A 1 204 ? 2.016 -16.184 -6.886 1.00 86.81 204 GLU A N 1
ATOM 1611 C CA . GLU A 1 204 ? 2.209 -17.592 -6.521 1.00 86.81 204 GLU A CA 1
ATOM 1612 C C . GLU A 1 204 ? 3.316 -17.769 -5.480 1.00 86.81 204 GLU A C 1
ATOM 1614 O O . GLU A 1 204 ? 3.104 -18.457 -4.482 1.00 86.81 204 GLU A O 1
ATOM 1619 N N . ILE A 1 205 ? 4.467 -17.125 -5.693 1.00 88.31 205 ILE A N 1
ATOM 1620 C CA . ILE A 1 205 ? 5.635 -17.219 -4.807 1.00 88.31 205 ILE A CA 1
ATOM 1621 C C . ILE A 1 205 ? 5.329 -16.607 -3.437 1.00 88.31 205 ILE A C 1
ATOM 1623 O O . ILE A 1 205 ? 5.617 -17.212 -2.406 1.00 88.31 205 ILE A O 1
ATOM 1627 N N . LEU A 1 206 ? 4.717 -15.418 -3.409 1.00 89.69 206 LEU A N 1
ATOM 1628 C CA . LEU A 1 206 ? 4.404 -14.730 -2.154 1.00 89.69 206 LEU A CA 1
ATOM 1629 C C . LEU A 1 206 ? 3.163 -15.293 -1.443 1.00 89.69 206 LEU A C 1
ATOM 1631 O O . LEU A 1 206 ? 2.947 -15.003 -0.267 1.00 89.69 206 LEU A O 1
ATOM 1635 N N . GLY A 1 207 ? 2.313 -16.047 -2.145 1.00 90.31 207 GLY A N 1
ATOM 1636 C CA . GLY A 1 207 ? 1.065 -16.584 -1.594 1.00 90.31 207 GLY A CA 1
ATOM 1637 C C . GLY A 1 207 ? 0.015 -15.518 -1.253 1.00 90.31 207 GLY A C 1
ATOM 1638 O O . GLY A 1 207 ? -0.901 -15.781 -0.471 1.00 90.31 207 GLY A O 1
ATOM 1639 N N . ILE A 1 208 ? 0.128 -14.315 -1.825 1.00 93.88 208 ILE A N 1
ATOM 1640 C CA . ILE A 1 208 ? -0.801 -13.193 -1.622 1.00 93.88 208 ILE A CA 1
ATOM 1641 C C . ILE A 1 208 ? -1.278 -12.618 -2.954 1.00 93.88 208 ILE A C 1
ATOM 1643 O O . ILE A 1 208 ? -0.593 -12.777 -3.967 1.00 93.88 208 ILE A O 1
ATOM 1647 N N . PRO A 1 209 ? -2.416 -11.899 -2.985 1.00 94.25 209 PRO A N 1
ATOM 1648 C CA . PRO A 1 209 ? -2.820 -11.162 -4.173 1.00 94.25 209 PRO A CA 1
ATOM 1649 C C . PRO A 1 209 ? -1.789 -10.085 -4.535 1.00 94.25 209 PRO A C 1
ATOM 1651 O O . PRO A 1 209 ? -1.380 -9.293 -3.681 1.00 94.25 209 PRO A O 1
ATOM 1654 N N . VAL A 1 210 ? -1.418 -10.043 -5.814 1.00 95.56 210 VAL A N 1
ATOM 1655 C CA . VAL A 1 210 ? -0.543 -9.024 -6.404 1.00 95.56 210 VAL A CA 1
ATOM 1656 C C . VAL A 1 210 ? -1.318 -8.290 -7.494 1.00 95.56 210 VAL A C 1
ATOM 1658 O O . VAL A 1 210 ? -1.924 -8.924 -8.359 1.00 95.56 210 VAL A O 1
ATOM 1661 N N . VAL A 1 211 ? -1.307 -6.958 -7.459 1.00 93.62 211 VAL A N 1
ATOM 1662 C CA . VAL A 1 211 ? -1.990 -6.097 -8.436 1.00 93.62 211 VAL A CA 1
ATOM 1663 C C . VAL A 1 211 ? -0.991 -5.111 -9.028 1.00 93.62 211 VAL A C 1
ATOM 1665 O O . VAL A 1 211 ? -0.300 -4.413 -8.294 1.00 93.62 211 VAL A O 1
ATOM 1668 N N . GLY A 1 212 ? -0.920 -5.037 -10.355 1.00 93.38 212 GLY A N 1
ATOM 1669 C CA . GLY A 1 212 ? -0.133 -4.022 -11.055 1.00 93.38 212 GLY A CA 1
ATOM 1670 C C . GLY A 1 212 ? -0.928 -2.731 -11.227 1.00 93.38 212 GLY A C 1
ATOM 1671 O O . GLY A 1 212 ? -2.098 -2.783 -11.615 1.00 93.38 212 GLY A O 1
ATOM 1672 N N . THR A 1 213 ? -0.309 -1.579 -10.976 1.00 92.81 213 THR A N 1
ATOM 1673 C CA . THR A 1 213 ? -0.943 -0.267 -11.166 1.00 92.81 213 THR A CA 1
ATOM 1674 C C . THR A 1 213 ? -0.034 0.720 -11.891 1.00 92.81 213 THR A C 1
ATOM 1676 O O . THR A 1 213 ? 1.190 0.687 -11.778 1.00 92.81 213 THR A O 1
ATOM 1679 N N . ALA A 1 214 ? -0.664 1.655 -12.594 1.00 91.25 214 ALA A N 1
ATOM 1680 C CA . ALA A 1 214 ? -0.063 2.919 -13.003 1.00 91.25 214 ALA A CA 1
ATOM 1681 C C . ALA A 1 214 ? -0.992 4.022 -12.491 1.00 91.25 214 ALA A C 1
ATOM 1683 O O . ALA A 1 214 ? -1.938 4.428 -13.171 1.00 91.25 214 ALA A O 1
ATOM 1684 N N . ALA A 1 215 ? -0.799 4.408 -11.225 1.00 77.50 215 ALA A N 1
ATOM 1685 C CA . ALA A 1 215 ? -1.773 5.209 -10.483 1.00 77.50 215 ALA A CA 1
ATOM 1686 C C . ALA A 1 215 ? -2.012 6.599 -11.100 1.00 77.50 215 ALA A C 1
ATOM 1688 O O . ALA A 1 215 ? -3.145 7.073 -11.102 1.00 77.50 215 ALA A O 1
ATOM 1689 N N . THR A 1 216 ? -0.974 7.214 -11.673 1.00 79.50 216 THR A N 1
ATOM 1690 C CA . THR A 1 216 ? -1.037 8.491 -12.411 1.00 79.50 216 THR A CA 1
ATOM 1691 C C . THR A 1 216 ? -1.928 8.411 -13.649 1.00 79.50 216 THR A C 1
ATOM 1693 O O . THR A 1 216 ? -2.615 9.371 -13.979 1.00 79.50 216 THR A O 1
ATOM 1696 N N . SER A 1 217 ? -1.964 7.245 -14.291 1.00 78.25 217 SER A N 1
ATOM 1697 C CA . SER A 1 217 ? -2.787 6.951 -15.466 1.00 78.25 217 SER A CA 1
ATOM 1698 C C . SER A 1 217 ? -4.116 6.265 -15.102 1.00 78.25 217 SER A C 1
ATOM 1700 O O . SER A 1 217 ? -4.817 5.763 -15.977 1.00 78.25 217 SER A O 1
ATOM 1702 N N . HIS A 1 218 ? -4.456 6.194 -13.808 1.00 81.88 218 HIS A N 1
ATOM 1703 C CA . HIS A 1 218 ? -5.631 5.513 -13.246 1.00 81.88 218 HIS A CA 1
ATOM 1704 C C . HIS A 1 218 ? -5.799 4.026 -13.625 1.00 81.88 218 HIS A C 1
ATOM 1706 O O . HIS A 1 218 ? -6.864 3.438 -13.420 1.00 81.88 218 HIS A O 1
ATOM 1712 N N . HIS A 1 219 ? -4.747 3.372 -14.118 1.00 84.56 219 HIS A N 1
ATOM 1713 C CA . HIS A 1 219 ? -4.795 1.964 -14.504 1.00 84.56 219 HIS A CA 1
ATOM 1714 C C . HIS A 1 219 ? -4.573 1.036 -13.302 1.00 84.56 219 HIS A C 1
ATOM 1716 O O . HIS A 1 219 ? -3.714 1.279 -12.452 1.00 84.56 219 HIS A O 1
ATOM 1722 N N . GLY A 1 220 ? -5.345 -0.054 -13.244 1.00 86.31 220 GLY A N 1
ATOM 1723 C CA . GLY A 1 220 ? -5.249 -1.086 -12.201 1.00 86.31 220 GLY A CA 1
ATOM 1724 C C . GLY A 1 220 ? -5.959 -0.751 -10.882 1.00 86.31 220 GLY A C 1
ATOM 1725 O O . GLY A 1 220 ? -6.079 -1.614 -10.016 1.00 86.31 220 GLY A O 1
ATOM 1726 N N . LEU A 1 221 ? -6.499 0.462 -10.722 1.00 91.44 221 LEU A N 1
ATOM 1727 C CA . LEU A 1 221 ? -7.162 0.884 -9.481 1.00 91.44 221 LEU A CA 1
ATOM 1728 C C . LEU A 1 221 ? -8.476 0.138 -9.212 1.00 91.44 221 LEU A C 1
ATOM 1730 O O . LEU A 1 221 ? -8.754 -0.228 -8.071 1.00 91.44 221 LEU A O 1
ATOM 1734 N N . ASP A 1 222 ? -9.280 -0.130 -10.242 1.00 90.62 222 ASP A N 1
ATOM 1735 C CA . ASP A 1 222 ? -10.513 -0.909 -10.072 1.00 90.62 222 ASP A CA 1
ATOM 1736 C C . ASP A 1 222 ? -10.222 -2.390 -9.797 1.00 90.62 222 ASP A C 1
ATOM 1738 O O . ASP A 1 222 ? -10.921 -3.020 -9.000 1.00 90.62 222 ASP A O 1
ATOM 1742 N N . LEU A 1 223 ? -9.132 -2.925 -10.360 1.00 90.50 223 LEU A N 1
ATOM 1743 C CA . LEU A 1 223 ? -8.628 -4.256 -10.015 1.00 90.50 223 LEU A CA 1
ATOM 1744 C C . LEU A 1 223 ? -8.184 -4.316 -8.551 1.00 90.50 223 LEU A C 1
ATOM 1746 O O . LEU A 1 223 ? -8.532 -5.267 -7.854 1.00 90.50 223 LEU A O 1
ATOM 1750 N N . LEU A 1 224 ? -7.496 -3.281 -8.057 1.00 94.62 224 LEU A N 1
ATOM 1751 C CA . LEU A 1 224 ? -7.122 -3.174 -6.647 1.00 94.62 224 LEU A CA 1
ATOM 1752 C C . LEU A 1 224 ? -8.359 -3.153 -5.736 1.00 94.62 224 LEU A C 1
ATOM 1754 O O . LEU A 1 224 ? -8.420 -3.917 -4.772 1.00 94.62 224 LEU A O 1
ATOM 1758 N N . LYS A 1 225 ? -9.381 -2.347 -6.059 1.00 94.81 225 LYS A N 1
ATOM 1759 C CA . LYS A 1 225 ? -10.651 -2.317 -5.303 1.00 94.81 225 LYS A CA 1
ATOM 1760 C C . LYS A 1 225 ? -11.326 -3.690 -5.276 1.00 94.81 225 LYS A C 1
ATOM 1762 O O . LYS A 1 225 ? -11.810 -4.115 -4.226 1.00 94.81 225 LYS A O 1
ATOM 1767 N N . LYS A 1 226 ? -11.350 -4.396 -6.412 1.00 93.69 226 LYS A N 1
ATOM 1768 C CA . LYS A 1 226 ? -11.898 -5.756 -6.513 1.00 93.69 226 LYS A CA 1
ATOM 1769 C C . LYS A 1 226 ? -11.118 -6.745 -5.648 1.00 93.69 226 LYS A C 1
ATOM 1771 O O . LYS A 1 226 ? -11.729 -7.447 -4.845 1.00 93.69 226 LYS A O 1
ATOM 1776 N N . ALA A 1 227 ? -9.790 -6.749 -5.760 1.00 93.75 227 ALA A N 1
ATOM 1777 C CA . ALA A 1 227 ? -8.913 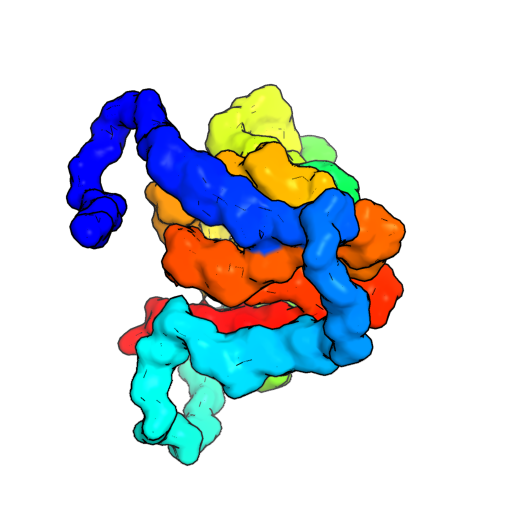-7.616 -4.979 1.00 93.75 227 ALA A CA 1
ATOM 1778 C C . ALA A 1 227 ? -9.093 -7.392 -3.471 1.00 93.75 227 ALA A C 1
ATOM 1780 O O . ALA A 1 227 ? -9.207 -8.358 -2.721 1.00 93.75 227 ALA A O 1
ATOM 1781 N N . VAL A 1 228 ? -9.208 -6.133 -3.031 1.00 95.94 228 VAL A N 1
ATOM 1782 C CA . VAL A 1 228 ? -9.494 -5.782 -1.632 1.00 95.94 228 VAL A CA 1
ATOM 1783 C C . VAL A 1 228 ? -10.807 -6.401 -1.151 1.00 95.94 228 VAL A C 1
ATOM 1785 O O . VAL A 1 228 ? -10.829 -7.056 -0.107 1.00 95.94 228 VAL A O 1
ATOM 1788 N N . VAL A 1 229 ? -11.901 -6.217 -1.895 1.00 94.62 229 VAL A N 1
ATOM 1789 C CA . VAL A 1 229 ? -13.218 -6.736 -1.491 1.00 94.62 229 VAL A CA 1
ATOM 1790 C C . VAL A 1 229 ? -13.212 -8.264 -1.430 1.00 94.62 229 VAL A C 1
ATOM 1792 O O . VAL A 1 229 ? -13.672 -8.844 -0.444 1.00 94.62 229 VAL A O 1
ATOM 1795 N N . GLU A 1 230 ? -12.662 -8.929 -2.446 1.00 92.44 230 GLU A N 1
ATOM 1796 C CA . GLU A 1 230 ? -12.584 -10.393 -2.490 1.00 92.44 230 GLU A CA 1
ATOM 1797 C C . GLU A 1 230 ? -11.709 -10.961 -1.367 1.00 92.44 230 GLU A C 1
ATOM 1799 O O . GLU A 1 230 ? -12.110 -11.917 -0.696 1.00 92.44 230 GLU A O 1
ATOM 1804 N N . TYR A 1 231 ? -10.543 -10.358 -1.128 1.00 92.69 231 TYR A N 1
ATOM 1805 C CA . TYR A 1 231 ? -9.605 -10.789 -0.095 1.00 92.69 231 TYR A CA 1
ATOM 1806 C C . TYR A 1 231 ? -10.209 -10.657 1.305 1.00 92.69 231 TYR A C 1
ATOM 1808 O O . TYR A 1 231 ? -10.190 -11.612 2.083 1.00 92.69 231 TYR A O 1
ATOM 1816 N N . VAL A 1 232 ? -10.828 -9.512 1.612 1.00 93.12 232 VAL A N 1
ATOM 1817 C CA . VAL A 1 232 ? -11.454 -9.290 2.922 1.00 93.12 232 VAL A CA 1
ATOM 1818 C C . VAL A 1 232 ? -12.638 -10.232 3.139 1.00 93.12 232 VAL A C 1
ATOM 1820 O O . VAL A 1 232 ? -12.776 -10.789 4.226 1.00 93.12 232 VAL A O 1
ATOM 1823 N N . ARG A 1 233 ? -13.479 -10.472 2.122 1.00 90.69 233 ARG A N 1
ATOM 1824 C CA . ARG A 1 233 ? -14.597 -11.429 2.233 1.00 90.69 233 ARG A CA 1
ATOM 1825 C C . ARG A 1 233 ? -14.119 -12.848 2.537 1.00 90.69 233 ARG A C 1
ATOM 1827 O O . ARG A 1 233 ? -14.697 -13.495 3.402 1.00 90.69 233 ARG A O 1
ATOM 1834 N N . LYS A 1 234 ? -13.054 -13.309 1.873 1.00 86.56 234 LYS A N 1
ATOM 1835 C CA . LYS A 1 234 ? -12.489 -14.654 2.078 1.00 86.56 234 LYS A CA 1
ATOM 1836 C C . LYS A 1 234 ? -11.889 -14.870 3.462 1.00 86.56 234 LYS A C 1
ATOM 1838 O O . LYS A 1 234 ? -11.867 -15.997 3.923 1.00 86.56 234 LYS A O 1
ATOM 1843 N N . ARG A 1 235 ? -11.392 -13.816 4.112 1.00 82.31 235 ARG A N 1
ATOM 1844 C CA . ARG A 1 235 ? -10.815 -13.912 5.463 1.00 82.31 235 ARG A CA 1
ATOM 1845 C C . ARG A 1 235 ? -11.858 -13.929 6.581 1.00 82.31 235 ARG A C 1
ATOM 1847 O O . ARG A 1 235 ? -11.519 -14.292 7.702 1.00 82.31 235 ARG A O 1
ATOM 1854 N N . VAL A 1 236 ? -13.075 -13.467 6.293 1.00 72.00 236 VAL A N 1
ATOM 1855 C CA . VAL A 1 236 ? -14.195 -13.431 7.248 1.00 72.00 236 VAL A CA 1
ATOM 1856 C C . VAL A 1 236 ? -15.080 -14.681 7.135 1.00 72.00 236 VAL A C 1
ATOM 1858 O O . VAL A 1 236 ? -15.772 -15.006 8.097 1.00 72.00 236 VAL A O 1
ATOM 1861 N N . ALA A 1 237 ? -15.074 -15.345 5.974 1.00 50.75 237 ALA A N 1
ATOM 1862 C CA . ALA A 1 237 ? -15.782 -16.600 5.711 1.00 50.75 237 ALA A CA 1
ATOM 1863 C C . ALA A 1 237 ? -15.067 -17.804 6.340 1.00 50.75 237 ALA A C 1
ATOM 1865 O O . ALA A 1 237 ? -15.793 -18.701 6.822 1.00 50.75 237 ALA A O 1
#

Mean predicted aligned error: 11.07 Å

Foldseek 3Di:
DDDDPDDDDDDDDPPVVLVVLVVVQKDFPVPPDDDDPDPVVVLVVLLVPDQPLLDDDPDDPDDDDDDPDPDAAEEEEAAAPPLCSVLLVCVFFPDDKDWDDDPPDPAIKIWGWGDLPPHIHTYIYAHYDQALPDPDPSSVSSNCCQPVVQHLEYEYGDELVCCVSRCVRVVRCVVVVGRYAYEHEPQVVCVVSRIDGDQSSVCVSSSHHYFYYHSVVPPRSSVVSVSSVSSSVVVVD

Sequence (237 aa):
MCCNFRKQATELPICPLFWEEMTDIIIDNNSHLAPHKNYRERFDVTARKENPALRGNAGLLRSDKKPANGKTKKLILVGSPNVGKSVIFNSLTGSYVTVSNYPGTTVEVTRGKGRFYQEVYEVVDTPGMYSLFPITEEERVTRTLLFREKPDVVVHVVDAKNLERMLPLTLQLLEAGLPVILTVNMMDEAEAMGRRIDLLRLSEILGIPVVGTAATSHHGLDLLKKAVVEYVRKRVA